Protein AF-A0A914D316-F1 (afdb_monomer)

Organism: NCBI:txid290746

Mean predicted aligned 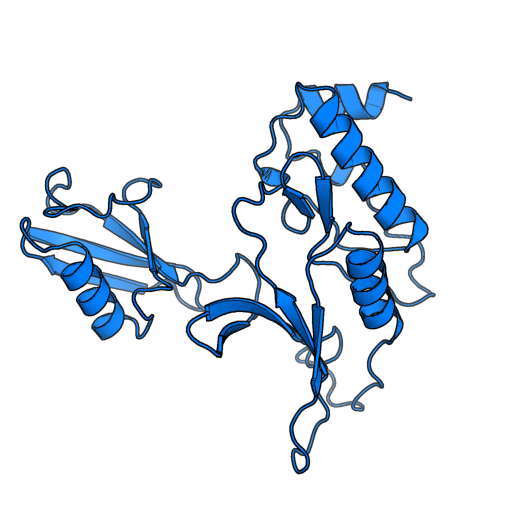error: 15.13 Å

Nearest PDB structures (foldseek):
  4dbg-assembly1_A  TM=7.951E-01  e=1.511E-03  Homo sapiens
  7v8e-assembly1_C  TM=8.115E-01  e=4.684E-03  Homo sapiens
  5y3t-assembly1_A  TM=7.927E-01  e=4.158E-03  Mus musculus
  5x0w-assembly1_B  TM=7.232E-01  e=1.917E-03  Homo sapiens
  5x0w-assembly2_D  TM=6.982E-01  e=2.741E-03  Homo sapiens

Structure (mmCIF, N/CA/C/O backbone):
data_AF-A0A914D316-F1
#
_entry.id   AF-A0A914D316-F1
#
loop_
_atom_site.group_PDB
_atom_site.id
_atom_site.type_symbol
_atom_site.label_atom_id
_atom_site.label_alt_id
_atom_site.label_comp_id
_atom_site.label_asym_id
_atom_site.label_entity_id
_atom_site.label_seq_id
_atom_site.pdbx_PDB_ins_code
_atom_site.Cartn_x
_atom_site.Cartn_y
_atom_site.Cartn_z
_atom_site.occupancy
_atom_site.B_iso_or_equiv
_atom_site.auth_seq_id
_atom_site.auth_comp_id
_atom_site.auth_asym_id
_atom_site.auth_atom_id
_atom_site.pdbx_PDB_model_num
ATOM 1 N N . MET A 1 1 ? -32.660 10.646 15.510 1.00 82.50 1 MET A N 1
ATOM 2 C CA . MET A 1 1 ? -31.520 11.477 15.947 1.00 82.50 1 MET A CA 1
ATOM 3 C C . MET A 1 1 ? -30.872 12.037 14.704 1.00 82.50 1 MET A C 1
ATOM 5 O O . MET A 1 1 ? -30.510 11.260 13.828 1.00 82.50 1 MET A O 1
ATOM 9 N N . ILE A 1 2 ? -30.760 13.359 14.597 1.00 79.31 2 ILE A N 1
ATOM 10 C CA . ILE A 1 2 ? -30.143 13.976 13.420 1.00 79.31 2 ILE A CA 1
ATOM 11 C C . ILE A 1 2 ? -28.623 13.962 13.586 1.00 79.31 2 ILE A C 1
ATOM 13 O O . ILE A 1 2 ? -28.099 14.533 14.540 1.00 79.31 2 ILE A O 1
ATOM 17 N N . ILE A 1 3 ? -27.918 13.335 12.650 1.00 79.50 3 ILE A N 1
ATOM 18 C CA . ILE A 1 3 ? -26.456 13.391 12.564 1.00 79.50 3 ILE A CA 1
ATOM 19 C C . ILE A 1 3 ? -26.016 13.790 11.160 1.00 79.50 3 ILE A C 1
ATOM 21 O O . ILE A 1 3 ? -26.781 13.687 10.197 1.00 79.50 3 ILE A O 1
ATOM 25 N N . THR A 1 4 ? -24.784 14.272 11.046 1.00 78.38 4 THR A N 1
ATOM 26 C CA . THR A 1 4 ? -24.189 14.614 9.751 1.00 78.38 4 THR A CA 1
ATOM 27 C C . THR A 1 4 ? -23.291 13.469 9.303 1.00 78.38 4 THR A C 1
ATOM 29 O O . THR A 1 4 ? -22.415 13.053 10.054 1.00 78.38 4 THR A O 1
ATOM 32 N N . ILE A 1 5 ? -23.509 12.954 8.096 1.00 73.94 5 ILE A N 1
ATOM 33 C CA . ILE A 1 5 ? -22.585 12.030 7.438 1.00 73.94 5 ILE A CA 1
ATOM 34 C C . ILE A 1 5 ? -21.715 12.860 6.502 1.00 73.94 5 ILE A C 1
ATOM 36 O O . ILE A 1 5 ? -22.230 13.524 5.600 1.00 73.94 5 ILE A O 1
ATOM 40 N N . HIS A 1 6 ? -20.412 12.826 6.741 1.00 70.06 6 HIS A N 1
ATOM 41 C CA . HIS A 1 6 ? -19.405 13.472 5.920 1.00 70.06 6 HIS A CA 1
ATOM 42 C C . HIS A 1 6 ? -18.618 12.403 5.175 1.00 70.06 6 HIS A C 1
ATOM 44 O O . HIS A 1 6 ? -17.952 11.569 5.785 1.00 70.06 6 HIS A O 1
ATOM 50 N N . LEU A 1 7 ? -18.725 12.413 3.853 1.00 64.06 7 LEU A N 1
ATOM 51 C CA . LEU A 1 7 ? -17.912 11.596 2.974 1.00 64.06 7 LEU A CA 1
ATOM 52 C C . LEU A 1 7 ? -16.663 12.383 2.569 1.00 64.06 7 LEU A C 1
ATOM 54 O O . LEU A 1 7 ? -16.781 13.457 1.980 1.00 64.06 7 LEU A O 1
ATOM 58 N N . VAL A 1 8 ? -15.492 11.817 2.853 1.00 56.31 8 VAL A N 1
ATOM 59 C CA . VAL A 1 8 ? -14.182 12.426 2.573 1.00 56.31 8 VAL A CA 1
ATOM 60 C C . VAL A 1 8 ? -13.418 11.546 1.581 1.00 56.31 8 VAL A C 1
ATOM 62 O O . VAL A 1 8 ? -13.409 10.325 1.736 1.00 56.31 8 VAL A O 1
ATOM 65 N N . GLY A 1 9 ? -12.762 12.149 0.579 1.00 47.62 9 GLY A N 1
ATOM 66 C CA . GLY A 1 9 ? -11.867 11.431 -0.351 1.00 47.62 9 GLY A CA 1
ATOM 67 C C . GLY A 1 9 ? -12.216 11.477 -1.848 1.00 47.62 9 GLY A C 1
ATOM 68 O O . GLY A 1 9 ? -11.633 10.715 -2.611 1.00 47.62 9 GLY A O 1
ATOM 69 N N . GLY A 1 10 ? -13.133 12.347 -2.292 1.00 47.84 10 GLY A N 1
ATOM 70 C CA . GLY A 1 10 ? -13.409 12.613 -3.719 1.00 47.84 10 GLY A CA 1
ATOM 71 C C . GLY A 1 10 ? -13.016 14.034 -4.160 1.00 47.84 10 GLY A C 1
ATOM 72 O O . GLY A 1 10 ? -12.555 14.826 -3.346 1.00 47.84 10 GLY A O 1
ATOM 73 N N . GLU A 1 11 ? -13.247 14.406 -5.432 1.00 38.62 11 GLU A N 1
ATOM 74 C CA . GLU A 1 11 ? -13.031 15.791 -5.934 1.00 38.62 11 GLU A CA 1
ATOM 75 C C . GLU A 1 11 ? -13.933 16.844 -5.242 1.00 38.62 11 GLU A C 1
ATOM 77 O O . GLU A 1 11 ? -13.751 18.046 -5.428 1.00 38.62 11 GLU A O 1
ATOM 82 N N . SER A 1 12 ? -14.896 16.407 -4.425 1.00 47.88 12 SER A N 1
ATOM 83 C CA . SER A 1 12 ? -15.694 17.260 -3.542 1.00 47.88 12 SER A CA 1
ATOM 84 C C . SER A 1 12 ? -16.019 16.522 -2.242 1.00 47.88 12 SER A C 1
ATOM 86 O O . SER A 1 12 ? -16.575 15.424 -2.274 1.00 47.88 12 SER A O 1
ATOM 88 N N . ASP A 1 13 ? -15.678 17.138 -1.109 1.00 57.31 13 ASP A N 1
ATOM 89 C CA . ASP A 1 13 ? -16.171 16.719 0.203 1.00 57.31 13 ASP A CA 1
ATOM 90 C C . ASP A 1 13 ? -17.695 16.838 0.214 1.00 57.31 13 ASP A C 1
ATOM 92 O O . ASP A 1 13 ? -18.270 17.849 -0.208 1.00 57.31 13 ASP A O 1
ATOM 96 N N . TRP A 1 14 ? -18.363 15.786 0.672 1.00 64.31 14 TRP A N 1
ATOM 97 C CA . TRP A 1 14 ? -19.816 15.698 0.629 1.00 64.31 14 TRP A CA 1
ATOM 98 C C . TRP A 1 14 ? -20.375 15.563 2.041 1.00 64.31 14 TRP A C 1
ATOM 100 O O . TRP A 1 14 ? -20.012 14.652 2.780 1.00 64.31 14 TRP A O 1
ATOM 110 N N . LEU A 1 15 ? -21.279 16.468 2.421 1.00 71.81 15 LEU A N 1
ATOM 111 C CA . LEU A 1 15 ? -21.928 16.487 3.731 1.00 71.81 15 LEU A CA 1
ATOM 112 C C . LEU A 1 15 ? -23.436 16.362 3.569 1.00 71.81 15 LEU A C 1
ATOM 114 O O . LEU A 1 15 ? -24.060 17.151 2.857 1.00 71.81 15 LEU A O 1
ATOM 118 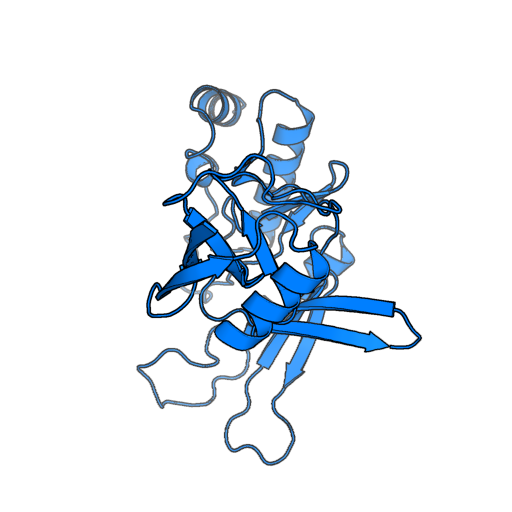N N . ASN A 1 16 ? -24.037 15.418 4.286 1.00 77.06 16 ASN A N 1
ATOM 119 C CA . ASN A 1 16 ? -25.482 15.256 4.294 1.00 77.06 16 ASN A CA 1
ATOM 120 C C . ASN A 1 16 ? -26.017 15.020 5.706 1.00 77.06 16 ASN A C 1
ATOM 122 O O . ASN A 1 16 ? -25.443 14.272 6.496 1.00 77.06 16 ASN A O 1
ATOM 126 N N . ARG A 1 17 ? -27.138 15.669 6.031 1.00 80.12 17 ARG A N 1
ATOM 127 C CA . ARG A 1 17 ? -27.816 15.495 7.318 1.00 80.12 17 ARG A CA 1
ATOM 128 C C . ARG A 1 17 ? -28.832 14.378 7.197 1.00 80.12 17 ARG A C 1
ATOM 130 O O . ARG A 1 17 ? -29.731 14.441 6.364 1.00 80.12 17 ARG A O 1
ATOM 137 N N . VAL A 1 18 ? -28.714 13.386 8.067 1.00 81.56 18 VAL A N 1
ATOM 138 C CA . VAL A 1 18 ? -29.550 12.190 8.038 1.00 81.56 18 VAL A CA 1
ATOM 139 C C . VAL A 1 18 ? -30.191 12.001 9.401 1.00 81.56 18 VAL A C 1
ATOM 141 O O . VAL A 1 18 ? -29.542 12.132 10.440 1.00 81.56 18 VAL A O 1
ATOM 144 N N . ASN A 1 19 ? -31.489 11.708 9.407 1.00 86.06 19 ASN A N 1
ATOM 145 C CA . ASN A 1 19 ? -32.173 11.297 10.622 1.00 86.06 19 ASN A CA 1
ATOM 146 C C . ASN A 1 19 ? -31.993 9.787 10.792 1.00 86.06 19 ASN A C 1
ATOM 148 O O . ASN A 1 19 ? -32.569 9.014 10.030 1.00 86.06 19 ASN A O 1
ATOM 152 N N . LEU A 1 20 ? -31.186 9.384 11.771 1.00 84.88 20 LEU A N 1
ATOM 153 C CA . LEU A 1 20 ? -30.923 7.983 12.079 1.00 84.88 20 LEU A CA 1
ATOM 154 C C . LEU A 1 20 ? -31.654 7.537 13.336 1.00 84.88 20 LEU A C 1
ATOM 156 O O . LEU A 1 20 ? -31.815 8.301 14.295 1.00 84.88 20 LEU A O 1
ATOM 160 N N . ASP A 1 21 ? -32.052 6.271 13.345 1.00 85.50 21 ASP A N 1
ATOM 161 C CA . ASP A 1 21 ? -32.458 5.588 14.565 1.00 85.50 21 ASP A CA 1
ATOM 162 C C . ASP A 1 21 ? -31.215 5.362 15.453 1.00 85.50 21 ASP A C 1
ATOM 164 O O . ASP A 1 21 ? -30.258 4.731 15.002 1.00 85.50 21 ASP A O 1
ATOM 168 N N . PRO A 1 22 ? -31.179 5.849 16.710 1.00 83.88 22 PRO A N 1
ATOM 169 C CA . PRO A 1 22 ? -30.089 5.554 17.645 1.00 83.88 22 PRO A CA 1
ATOM 170 C C . PRO A 1 22 ? -29.869 4.057 17.920 1.00 83.88 22 PRO A C 1
ATOM 172 O O . PRO A 1 22 ? -28.810 3.687 18.426 1.00 83.88 22 PRO A O 1
ATOM 175 N N . GLN A 1 23 ? -30.865 3.213 17.633 1.00 87.75 23 GLN A N 1
ATOM 176 C CA . GLN A 1 23 ? -30.811 1.754 17.774 1.00 87.75 23 GLN A CA 1
ATOM 177 C C . GLN A 1 23 ? -30.495 1.029 16.453 1.00 87.75 23 GLN A C 1
ATOM 179 O O . GLN A 1 23 ? -30.597 -0.195 16.403 1.00 87.75 23 GLN A O 1
ATOM 184 N N . ILE A 1 24 ? -30.138 1.755 15.383 1.00 88.56 24 ILE A N 1
ATOM 185 C CA . ILE A 1 24 ? -29.754 1.151 14.099 1.00 88.56 24 ILE A CA 1
ATOM 186 C C . ILE A 1 24 ? -28.611 0.155 14.303 1.00 88.56 24 ILE A C 1
ATOM 188 O O . ILE A 1 24 ? -27.658 0.453 15.019 1.00 88.56 24 ILE A O 1
ATOM 192 N N . SER A 1 25 ? -28.666 -1.014 13.669 1.00 91.38 25 SER A N 1
ATOM 193 C CA . SER A 1 25 ? -27.528 -1.935 13.705 1.00 91.38 25 SER A CA 1
ATOM 194 C C . SER A 1 25 ? -26.377 -1.446 12.825 1.00 91.38 25 SER A C 1
ATOM 196 O O . SER A 1 25 ? -26.573 -0.680 11.882 1.00 91.38 25 SER A O 1
ATOM 198 N N . PHE A 1 26 ? -25.153 -1.913 13.091 1.00 86.69 26 PHE A N 1
ATOM 199 C CA . PHE A 1 26 ? -23.998 -1.556 12.259 1.00 86.69 26 PHE A CA 1
ATOM 200 C C . PHE A 1 26 ? -24.197 -1.930 10.782 1.00 86.69 26 PHE A C 1
ATOM 202 O O . PHE A 1 26 ? -23.955 -1.113 9.904 1.00 86.69 26 PHE A O 1
ATOM 209 N N . THR A 1 27 ? -24.747 -3.111 10.500 1.00 89.25 27 THR A N 1
ATOM 210 C CA . THR A 1 27 ? -25.012 -3.560 9.124 1.00 89.25 27 THR A CA 1
ATOM 211 C C . THR A 1 27 ? -26.078 -2.720 8.415 1.00 89.25 27 THR A C 1
ATOM 213 O O . THR A 1 27 ? -25.992 -2.490 7.210 1.00 89.25 27 THR A O 1
ATOM 216 N N . GLU A 1 28 ? -27.103 -2.258 9.133 1.00 89.81 28 GLU A N 1
ATOM 217 C CA . GLU A 1 28 ? -28.108 -1.351 8.565 1.00 89.81 28 GLU A CA 1
ATOM 218 C C . GLU A 1 28 ? -27.527 0.039 8.308 1.00 89.81 28 GLU A C 1
ATOM 220 O O . GLU A 1 28 ? -27.833 0.643 7.281 1.00 89.81 28 GLU A O 1
ATOM 225 N N . LEU A 1 29 ? -26.651 0.517 9.198 1.00 88.81 29 LEU A N 1
ATOM 226 C CA . LEU A 1 29 ? -25.909 1.759 9.006 1.00 88.81 29 LEU A CA 1
ATOM 227 C C . LEU A 1 29 ? -25.032 1.688 7.750 1.00 88.81 29 LEU A C 1
ATOM 229 O O . LEU A 1 29 ? -25.068 2.609 6.937 1.00 88.81 29 LEU A O 1
ATOM 233 N N . GLU A 1 30 ? -24.309 0.585 7.549 1.00 88.50 30 GLU A N 1
ATOM 234 C CA . GLU A 1 30 ? -23.478 0.393 6.359 1.00 88.50 30 GLU A CA 1
ATOM 235 C C . GLU A 1 30 ? -24.310 0.382 5.067 1.00 88.50 30 GLU A C 1
ATOM 237 O O . GLU A 1 30 ? -23.975 1.057 4.095 1.00 88.50 30 GLU A O 1
ATOM 242 N N . LYS A 1 31 ? -25.442 -0.330 5.046 1.00 89.94 31 LYS A N 1
ATOM 243 C CA . LYS A 1 31 ? -26.348 -0.348 3.880 1.00 89.94 31 LYS A CA 1
ATOM 244 C C . LYS A 1 31 ? -26.958 1.018 3.581 1.00 89.94 31 LYS A C 1
ATOM 246 O O . LYS A 1 31 ? -27.180 1.371 2.421 1.00 89.94 31 LYS A O 1
ATOM 251 N N . LEU A 1 32 ? -27.254 1.792 4.621 1.00 88.81 32 LEU A N 1
ATOM 252 C CA . LEU A 1 32 ? -27.759 3.146 4.453 1.00 88.81 32 LEU A CA 1
ATOM 253 C C . LEU A 1 32 ? -26.698 4.035 3.800 1.00 88.81 32 LEU A C 1
ATOM 255 O O . LEU A 1 32 ? -26.988 4.717 2.819 1.00 88.81 32 LEU A O 1
ATOM 259 N N . ILE A 1 33 ? -25.464 3.983 4.304 1.00 84.25 33 ILE A N 1
ATOM 260 C CA . ILE A 1 33 ? -24.330 4.714 3.733 1.00 84.25 33 ILE A CA 1
ATOM 261 C C . ILE A 1 33 ? -24.079 4.272 2.288 1.00 84.25 33 ILE A C 1
ATOM 263 O O . ILE A 1 33 ? -23.890 5.129 1.429 1.00 84.25 33 ILE A O 1
ATOM 267 N N . GLU A 1 34 ? -24.154 2.976 1.981 1.00 81.38 34 GLU A N 1
ATOM 268 C CA . GLU A 1 34 ? -24.050 2.448 0.614 1.00 81.38 34 GLU A CA 1
ATOM 269 C C . GLU A 1 34 ? -25.119 3.047 -0.300 1.00 81.38 34 GLU A C 1
ATOM 271 O O . GLU A 1 34 ? -24.807 3.530 -1.382 1.00 81.38 34 GLU A O 1
ATOM 276 N N . THR A 1 35 ? -26.372 3.098 0.148 1.00 80.81 35 THR A N 1
ATOM 277 C CA . THR A 1 35 ? -27.472 3.683 -0.636 1.00 80.81 35 THR A CA 1
ATOM 278 C C . THR A 1 35 ? -27.230 5.167 -0.936 1.00 80.81 35 THR A C 1
ATOM 280 O O . THR A 1 35 ? -27.608 5.662 -1.995 1.00 80.81 35 THR A O 1
ATOM 283 N N . MET A 1 36 ? -26.595 5.886 -0.007 1.00 75.81 36 MET A N 1
ATOM 284 C CA . MET A 1 36 ? -26.341 7.324 -0.119 1.00 75.81 36 MET A CA 1
ATOM 285 C C . MET A 1 36 ? -25.075 7.676 -0.906 1.00 75.81 36 MET A C 1
ATOM 287 O O . MET A 1 36 ? -25.028 8.726 -1.541 1.00 75.81 36 MET A O 1
ATOM 291 N N . THR A 1 37 ? -24.045 6.835 -0.830 1.00 68.88 37 THR A N 1
ATOM 292 C CA . THR A 1 37 ? -22.687 7.130 -1.326 1.00 68.88 37 THR A CA 1
ATOM 293 C C . THR A 1 37 ? -22.234 6.195 -2.440 1.00 68.88 37 THR A C 1
ATOM 295 O O . THR A 1 37 ? -21.165 6.396 -3.004 1.00 68.88 37 THR A O 1
ATOM 298 N N . THR A 1 38 ? -23.012 5.146 -2.715 1.00 72.31 38 THR A N 1
ATOM 299 C CA . THR A 1 38 ? -22.679 4.007 -3.582 1.00 72.31 38 THR A CA 1
ATOM 300 C C . THR A 1 38 ? -21.429 3.225 -3.162 1.00 72.31 38 THR A C 1
ATOM 302 O O . THR A 1 38 ? -20.919 2.428 -3.945 1.00 72.31 38 THR A O 1
ATOM 305 N N . ILE A 1 39 ? -20.922 3.432 -1.939 1.00 67.00 39 ILE A N 1
ATOM 306 C CA . ILE A 1 39 ? -19.770 2.705 -1.389 1.00 67.00 39 ILE A CA 1
ATOM 307 C C . ILE A 1 39 ? -20.273 1.431 -0.703 1.00 67.00 39 ILE A C 1
ATOM 309 O O . ILE A 1 39 ? -20.995 1.541 0.287 1.00 67.00 39 ILE A O 1
ATOM 313 N N . PRO A 1 40 ? -19.880 0.226 -1.145 1.00 70.81 40 PRO A N 1
ATOM 314 C CA . PRO A 1 40 ? -20.338 -1.005 -0.505 1.00 70.81 40 PRO A CA 1
ATOM 315 C C . PRO A 1 40 ? -19.843 -1.129 0.951 1.00 70.81 40 PRO A C 1
ATOM 317 O O . PRO A 1 40 ? -18.725 -0.690 1.230 1.00 70.81 40 PRO A O 1
ATOM 320 N N . PRO A 1 41 ? -20.595 -1.783 1.863 1.00 78.38 41 PRO A N 1
ATOM 321 C CA . PRO A 1 41 ? -20.268 -1.937 3.290 1.00 78.38 41 PRO A CA 1
ATOM 322 C C . PRO A 1 41 ? -18.818 -2.336 3.589 1.00 78.38 41 PRO A C 1
ATOM 324 O O . PRO A 1 41 ? -18.145 -1.720 4.408 1.00 78.38 41 PRO A O 1
ATOM 327 N N . LEU A 1 42 ? -18.284 -3.301 2.833 1.00 67.94 42 LEU A N 1
ATOM 328 C CA . LEU A 1 42 ? -16.911 -3.805 2.977 1.00 67.94 42 LEU A CA 1
ATOM 329 C C . LEU A 1 42 ? -15.822 -2.722 2.800 1.00 67.94 42 LEU A C 1
ATOM 331 O O . LEU A 1 42 ? -14.672 -2.904 3.220 1.00 67.94 42 LEU A O 1
ATOM 335 N N . TYR A 1 43 ? -16.184 -1.602 2.175 1.00 63.03 43 TYR A N 1
ATOM 336 C CA . TYR A 1 43 ? -15.317 -0.475 1.857 1.00 63.03 43 TYR A CA 1
ATOM 337 C C . TYR A 1 43 ? -15.681 0.788 2.622 1.00 63.03 43 TYR A C 1
ATOM 339 O O . TYR A 1 43 ? -15.270 1.867 2.218 1.00 63.03 43 TYR A O 1
ATOM 347 N N . GLN A 1 44 ? -16.430 0.694 3.713 1.00 76.12 44 GLN A N 1
ATOM 348 C CA . GLN A 1 44 ? -16.746 1.860 4.525 1.00 76.12 44 GLN A CA 1
ATOM 349 C C . GLN A 1 44 ? -15.848 1.889 5.760 1.00 76.12 44 GLN A C 1
ATOM 351 O O . GLN A 1 44 ? -15.895 0.999 6.607 1.00 76.12 44 GLN A O 1
ATOM 356 N N . TYR A 1 45 ? -15.033 2.935 5.889 1.00 76.69 45 TYR A N 1
ATOM 357 C CA . TYR A 1 45 ? -14.412 3.283 7.166 1.00 76.69 45 TYR A CA 1
ATOM 358 C C . TYR A 1 45 ? -15.258 4.351 7.835 1.00 76.69 45 TYR A C 1
ATOM 360 O O . TYR A 1 45 ? -15.179 5.525 7.483 1.00 76.69 45 TYR A O 1
ATOM 368 N N . ILE A 1 46 ? -16.074 3.934 8.799 1.00 81.00 46 ILE A N 1
ATOM 369 C CA . ILE A 1 46 ? -16.948 4.836 9.543 1.00 81.00 46 ILE A CA 1
ATOM 370 C C . ILE A 1 46 ? -16.247 5.208 10.846 1.00 81.00 46 ILE A C 1
ATOM 372 O O . ILE A 1 46 ? -15.994 4.358 11.706 1.00 81.00 46 ILE A O 1
ATOM 376 N N . THR A 1 47 ? -15.925 6.488 10.993 1.00 79.25 47 THR A N 1
ATOM 377 C CA . THR A 1 47 ? -15.280 7.019 12.192 1.00 79.25 47 THR A CA 1
ATOM 378 C C . THR A 1 47 ? -16.143 8.076 12.870 1.00 79.25 47 THR A C 1
ATOM 380 O O . THR A 1 47 ? -16.875 8.826 12.229 1.00 79.25 47 THR A O 1
ATOM 383 N N . TRP A 1 48 ? -16.036 8.148 14.193 1.00 80.19 48 TRP A N 1
ATOM 384 C CA . TRP A 1 48 ? -16.607 9.199 15.027 1.00 80.19 48 TRP A CA 1
ATOM 385 C C . TRP A 1 48 ? -15.487 9.785 15.882 1.00 80.19 48 TRP A C 1
ATOM 387 O O . TRP A 1 48 ? -14.780 9.054 16.580 1.00 80.19 48 TRP A O 1
ATOM 397 N N . ARG A 1 49 ? -15.284 11.108 15.794 1.00 74.81 49 ARG A N 1
ATOM 398 C CA . ARG A 1 49 ? -14.172 11.820 16.460 1.00 74.81 49 ARG A CA 1
ATOM 399 C C . ARG A 1 49 ? -12.801 11.181 16.168 1.00 74.81 49 ARG A C 1
ATOM 401 O O . ARG A 1 49 ? -11.974 11.025 17.066 1.00 74.81 49 ARG A O 1
ATOM 408 N N . GLY A 1 50 ? -12.598 10.756 14.918 1.00 55.41 50 GLY A N 1
ATOM 409 C CA . GLY A 1 50 ? -11.362 10.121 14.449 1.00 55.41 50 GLY A CA 1
ATOM 410 C C . GLY A 1 50 ? -11.142 8.680 14.923 1.00 55.41 50 GLY A C 1
ATOM 411 O O . GLY A 1 50 ? -10.065 8.134 14.705 1.00 55.41 50 GLY A O 1
ATOM 412 N N . LYS A 1 51 ? -12.126 8.044 15.574 1.00 71.06 51 LYS A N 1
ATOM 413 C CA . LYS A 1 51 ? -12.047 6.640 16.008 1.00 71.06 51 LYS A CA 1
ATOM 414 C C . LYS A 1 51 ? -13.035 5.777 15.246 1.00 71.06 51 LYS A C 1
ATOM 416 O O . LYS A 1 51 ? -14.164 6.201 15.020 1.00 71.06 51 LYS A O 1
ATOM 421 N N . LEU A 1 52 ? -12.622 4.560 14.897 1.00 73.75 52 LEU A N 1
ATOM 422 C CA . LEU A 1 52 ? -13.501 3.590 14.251 1.00 73.75 52 LEU A CA 1
ATOM 423 C C . LEU A 1 52 ? -14.717 3.311 15.138 1.00 73.75 52 LEU A C 1
ATOM 425 O O . LEU A 1 52 ? -14.574 3.063 16.340 1.00 73.75 52 LEU A O 1
ATOM 429 N N . ILE A 1 53 ? -15.904 3.350 14.545 1.00 80.06 53 ILE A N 1
ATOM 430 C CA . ILE A 1 53 ? -17.122 2.992 15.261 1.00 80.06 53 ILE A CA 1
ATOM 431 C C . ILE A 1 53 ? -17.149 1.468 15.439 1.00 80.06 53 ILE A C 1
ATOM 433 O O . ILE A 1 53 ? -16.887 0.736 14.483 1.00 80.06 53 ILE A O 1
ATOM 437 N N . PRO A 1 54 ? -17.439 0.957 16.648 1.00 76.75 54 PRO A N 1
ATOM 438 C CA . PRO A 1 54 ? -17.475 -0.477 16.884 1.00 76.75 54 PRO A CA 1
ATOM 439 C C . PRO A 1 54 ? -18.620 -1.129 16.106 1.00 76.75 54 PRO A C 1
ATOM 441 O O . PRO A 1 54 ? -19.757 -0.653 16.154 1.00 76.75 54 PRO A O 1
ATOM 444 N N . ALA A 1 55 ? -18.336 -2.273 15.478 1.00 79.19 55 ALA A N 1
ATOM 445 C CA . ALA A 1 55 ? -19.330 -3.149 14.858 1.00 79.19 55 ALA A CA 1
ATOM 446 C C . ALA A 1 55 ? -20.194 -3.833 15.934 1.00 79.19 55 ALA A C 1
ATOM 448 O O . ALA A 1 55 ? -20.066 -5.020 16.227 1.00 79.19 55 ALA A O 1
ATOM 449 N N . SER A 1 56 ? -21.031 -3.040 16.598 1.00 81.62 56 SER A N 1
ATOM 450 C CA . SER A 1 56 ? -21.899 -3.457 17.694 1.00 81.62 56 SER A CA 1
ATOM 451 C C . SER A 1 56 ? -23.368 -3.375 17.290 1.00 81.62 56 SER A C 1
ATOM 453 O O . SER A 1 56 ? -23.721 -2.802 16.258 1.00 81.62 56 SER A O 1
ATOM 455 N N . LYS A 1 57 ? -24.243 -3.938 18.128 1.00 78.38 57 LYS A N 1
ATOM 456 C CA . LYS A 1 57 ? -25.690 -3.922 17.895 1.00 78.38 57 LYS A CA 1
ATOM 457 C C . LYS A 1 57 ? -26.256 -2.498 17.820 1.00 78.38 57 LYS A C 1
ATOM 459 O O . LYS A 1 57 ? -27.191 -2.297 17.067 1.00 78.38 57 LYS A O 1
ATOM 464 N N . ASN A 1 58 ? -25.658 -1.549 18.550 1.00 83.69 58 ASN A N 1
ATOM 465 C CA . ASN A 1 58 ? -26.083 -0.150 18.640 1.00 83.69 58 ASN A CA 1
ATOM 466 C C . ASN A 1 58 ? -24.851 0.782 18.560 1.00 83.69 58 ASN A C 1
ATOM 468 O O . ASN A 1 58 ? -24.440 1.365 19.568 1.00 83.69 58 ASN A O 1
ATOM 472 N N . PRO A 1 59 ? -24.225 0.923 17.381 1.00 82.31 59 PRO A N 1
ATOM 473 C CA . PRO A 1 59 ? -22.974 1.654 17.201 1.00 82.31 59 PRO A CA 1
ATOM 474 C C . PRO A 1 59 ? -23.089 3.155 17.507 1.00 82.31 59 PRO A C 1
ATOM 476 O O . PRO A 1 59 ? -22.083 3.803 17.781 1.00 82.31 59 PRO A O 1
ATOM 479 N N . LEU A 1 60 ? -24.308 3.705 17.496 1.00 86.25 60 LEU A N 1
ATOM 480 C CA . LEU A 1 60 ? -24.574 5.128 17.716 1.00 86.25 60 LEU A CA 1
ATOM 481 C C . LEU A 1 60 ? -24.964 5.470 19.162 1.00 86.25 60 LEU A C 1
ATOM 483 O O . LEU A 1 60 ? -25.223 6.633 19.453 1.00 86.25 60 LEU A O 1
ATOM 487 N N . GLN A 1 61 ? -24.998 4.500 20.084 1.00 85.06 61 GLN A N 1
ATOM 488 C CA . GLN A 1 61 ? -25.521 4.708 21.445 1.00 85.06 61 GLN A CA 1
ATOM 489 C C . GLN A 1 61 ? -24.781 5.809 22.231 1.00 85.06 61 GLN A C 1
ATOM 491 O O . GLN A 1 61 ? -25.363 6.446 23.108 1.00 85.06 61 GLN A O 1
ATOM 496 N N . SER A 1 62 ? -23.501 6.038 21.929 1.00 82.56 62 SER A N 1
ATOM 497 C CA . SER A 1 62 ? -22.667 7.065 22.565 1.00 82.56 62 SER A CA 1
ATOM 498 C C . SER A 1 62 ? -22.625 8.402 21.815 1.00 82.56 62 SER A C 1
ATOM 500 O O . SER A 1 62 ? -21.976 9.335 22.292 1.00 82.56 62 SER A O 1
ATOM 502 N N . ILE A 1 63 ? -23.273 8.492 20.653 1.00 84.56 63 ILE A N 1
ATOM 503 C CA . ILE A 1 63 ? -23.217 9.639 19.742 1.00 84.56 63 ILE A CA 1
ATOM 504 C C . ILE A 1 63 ? -24.410 10.551 20.013 1.00 84.56 63 ILE A C 1
ATOM 506 O O . ILE A 1 63 ? -25.523 10.083 20.248 1.00 84.56 63 ILE A O 1
ATOM 510 N N . LYS A 1 64 ? -24.172 11.864 20.029 1.00 86.75 64 LYS A N 1
ATOM 511 C CA . LYS A 1 64 ? -25.210 12.864 20.309 1.00 86.75 64 LYS A CA 1
ATOM 512 C C . LYS A 1 64 ? -25.792 13.448 19.026 1.00 86.75 64 LYS A C 1
ATOM 514 O O . LYS A 1 64 ? -25.171 13.442 17.968 1.00 86.75 64 LYS A O 1
ATOM 519 N N . GLU A 1 65 ? -26.989 14.010 19.149 1.00 81.94 65 GLU A N 1
ATOM 520 C CA . GLU A 1 65 ? -27.608 14.775 18.071 1.00 81.94 65 GLU A CA 1
ATOM 521 C C . GLU A 1 65 ? -26.728 15.963 17.652 1.00 81.94 65 GLU A C 1
ATOM 523 O O . GLU A 1 65 ? -26.152 16.657 18.491 1.00 81.94 65 GLU A O 1
ATOM 528 N N . GLY A 1 66 ? -26.619 16.173 16.340 1.00 73.81 66 GLY A N 1
ATOM 529 C CA . GLY A 1 66 ? -25.767 17.189 15.729 1.00 73.81 66 GLY A CA 1
ATOM 530 C C . GLY A 1 66 ? -24.305 16.776 15.541 1.00 73.81 66 GLY A C 1
ATOM 531 O O . GLY A 1 66 ? -23.558 17.533 14.926 1.00 73.81 66 GLY A O 1
ATOM 532 N N . GLU A 1 67 ? -23.889 15.601 16.024 1.00 80.94 67 GLU A N 1
ATOM 533 C CA . GLU A 1 67 ? -22.531 15.099 15.801 1.00 80.94 67 GLU A CA 1
ATOM 534 C C . GLU A 1 67 ? -22.335 14.521 14.392 1.00 80.94 67 GLU A C 1
ATOM 536 O O . GLU A 1 67 ? -23.283 14.277 13.637 1.00 80.94 67 GLU A O 1
ATOM 541 N N . GLU A 1 68 ? -21.067 14.341 14.033 1.00 78.12 68 GLU A N 1
ATOM 542 C CA . GLU A 1 68 ? -20.621 13.973 12.696 1.00 78.12 68 GLU A CA 1
ATOM 543 C C . GLU A 1 68 ? -20.032 12.561 12.678 1.00 78.12 68 GLU A C 1
ATOM 545 O O . GLU A 1 68 ? -19.219 12.194 13.536 1.00 78.12 68 GLU A O 1
ATOM 550 N N . LEU A 1 69 ? -2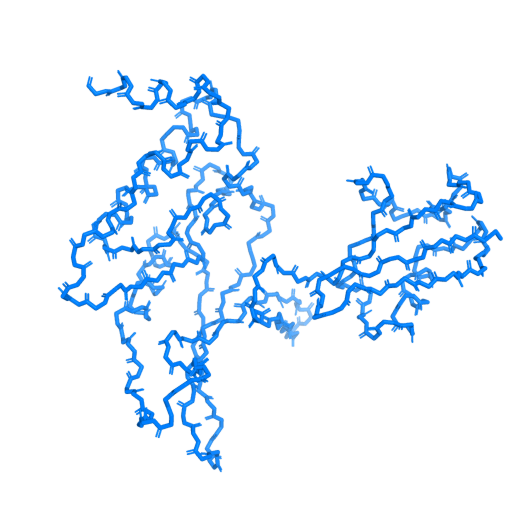0.435 11.787 11.672 1.00 79.19 69 LEU A N 1
ATOM 551 C CA . LEU A 1 69 ? -19.757 10.569 11.258 1.00 79.19 69 LEU A CA 1
ATOM 552 C C . LEU A 1 69 ? -18.972 10.857 9.993 1.00 79.19 69 LEU A C 1
ATOM 554 O O . LEU A 1 69 ? -19.540 11.329 9.009 1.00 79.19 69 LEU A O 1
ATOM 558 N N . VAL A 1 70 ? -17.689 10.520 10.012 1.00 74.25 70 VAL A N 1
ATOM 559 C CA . VAL A 1 70 ? -16.842 10.624 8.831 1.00 74.25 70 VAL A CA 1
ATOM 560 C C . VAL A 1 70 ? -16.738 9.245 8.208 1.00 74.25 70 VAL A C 1
ATOM 562 O O . VAL A 1 70 ? -16.246 8.306 8.841 1.00 74.25 70 VAL A O 1
ATOM 565 N N . VAL A 1 71 ? -17.247 9.132 6.989 1.00 71.50 71 VAL A N 1
ATOM 566 C CA . VAL A 1 71 ? -17.151 7.943 6.156 1.00 71.50 71 VAL A CA 1
ATOM 567 C C . VAL A 1 71 ? -16.038 8.188 5.161 1.00 71.50 71 VAL A C 1
ATOM 569 O O . VAL A 1 71 ? -16.067 9.148 4.396 1.00 71.50 71 VAL A O 1
ATOM 572 N N . PHE A 1 72 ? -15.071 7.291 5.147 1.00 66.00 72 PHE A N 1
ATOM 573 C CA . PHE A 1 72 ? -14.127 7.210 4.051 1.00 66.00 72 PHE A CA 1
ATOM 574 C C . PHE A 1 72 ? -14.562 6.032 3.183 1.00 66.00 72 PHE A C 1
ATOM 576 O O . PHE A 1 72 ? -14.835 4.952 3.736 1.00 66.00 72 PHE A O 1
ATOM 583 N N . PRO A 1 73 ? -14.592 6.175 1.843 1.00 59.53 73 PRO A N 1
ATOM 584 C CA . PRO A 1 73 ? -14.356 4.997 1.041 1.00 59.53 73 PRO A CA 1
ATOM 585 C C . PRO A 1 73 ? -13.039 4.423 1.552 1.00 59.53 73 PRO A C 1
ATOM 587 O O . PRO A 1 73 ? -12.100 5.154 1.865 1.00 59.53 73 PRO A O 1
ATOM 590 N N . LYS A 1 74 ? -12.960 3.108 1.668 1.00 57.59 74 LYS A N 1
ATOM 591 C CA . LYS A 1 74 ? -11.711 2.375 1.773 1.00 57.59 74 LYS A CA 1
ATOM 592 C C . LYS A 1 74 ? -11.020 2.627 0.443 1.00 57.59 74 LYS A C 1
ATOM 594 O O . LYS A 1 74 ? -11.154 1.841 -0.477 1.00 57.59 74 LYS A O 1
ATOM 599 N N . GLN A 1 75 ? -10.430 3.808 0.342 1.00 45.88 75 GLN A N 1
ATOM 600 C CA . GLN A 1 75 ? -9.607 4.386 -0.690 1.00 45.88 75 GLN A CA 1
ATOM 601 C C . GLN A 1 75 ? -8.402 4.914 0.063 1.00 45.88 75 GLN A C 1
ATOM 603 O O . GLN A 1 75 ? -8.495 5.637 1.056 1.00 45.88 75 GLN A O 1
ATOM 608 N N . SER A 1 76 ? -7.268 4.407 -0.386 1.00 39.94 76 SER A N 1
ATOM 609 C CA . SER A 1 76 ? -5.951 4.812 0.052 1.00 39.94 76 SER A CA 1
ATOM 610 C C . SER A 1 76 ? -5.805 6.333 -0.145 1.00 39.94 76 SER A C 1
ATOM 612 O O . SER A 1 76 ? -6.425 6.855 -1.071 1.00 39.94 76 SER A O 1
ATOM 614 N N . PRO A 1 77 ? -5.023 7.060 0.670 1.00 39.38 77 PRO A N 1
ATOM 615 C CA . PRO A 1 77 ? -4.827 8.517 0.569 1.00 39.38 77 PRO A CA 1
ATOM 616 C C . PRO A 1 77 ? -4.161 9.020 -0.741 1.00 39.38 77 PRO A C 1
ATOM 618 O O . PRO A 1 77 ? -3.553 10.089 -0.755 1.00 39.38 77 PRO A O 1
ATOM 621 N N . TRP A 1 78 ? -4.282 8.286 -1.852 1.00 37.41 78 TRP A N 1
ATOM 622 C CA . TRP A 1 78 ? -3.647 8.534 -3.142 1.00 37.41 78 TRP A CA 1
ATOM 623 C C . TRP A 1 78 ? -4.683 8.794 -4.234 1.00 37.41 78 TRP A C 1
ATOM 625 O O . TRP A 1 78 ? -5.654 8.058 -4.404 1.00 37.41 78 TRP A O 1
ATOM 635 N N . ASN A 1 79 ? -4.415 9.822 -5.028 1.00 35.97 79 ASN A N 1
ATOM 636 C CA . ASN A 1 79 ? -5.025 10.057 -6.336 1.00 35.97 79 ASN A CA 1
ATOM 637 C C . ASN A 1 79 ? -4.957 8.785 -7.225 1.00 35.97 79 ASN A C 1
ATOM 639 O O . ASN A 1 79 ? -4.059 7.969 -7.053 1.00 35.97 79 ASN A O 1
ATOM 643 N N . PRO A 1 80 ? -5.806 8.658 -8.257 1.00 43.56 80 PRO A N 1
ATOM 644 C CA . PRO A 1 80 ? -6.757 7.553 -8.419 1.00 43.56 80 PRO A CA 1
ATOM 645 C C . PRO A 1 80 ? -6.108 6.151 -8.385 1.00 43.56 80 PRO A C 1
ATOM 647 O O . PRO A 1 80 ? -5.881 5.525 -9.423 1.00 43.56 80 PRO A O 1
ATOM 650 N N . HIS A 1 81 ? -5.842 5.625 -7.191 1.00 52.06 81 HIS A N 1
ATOM 651 C CA . HIS A 1 81 ? -5.528 4.209 -7.014 1.00 52.06 81 HIS A CA 1
ATOM 652 C C . HIS A 1 81 ? -6.851 3.463 -6.838 1.00 52.06 81 HIS A C 1
ATOM 654 O O . HIS A 1 81 ? -7.554 3.623 -5.840 1.00 52.06 81 HIS A O 1
ATOM 660 N N . TRP A 1 82 ? -7.233 2.690 -7.849 1.00 56.34 82 TRP A N 1
ATOM 661 C CA . TRP A 1 82 ? -8.455 1.896 -7.815 1.00 56.34 82 TRP A CA 1
ATOM 662 C C . TRP A 1 82 ? -8.250 0.756 -6.825 1.00 56.34 82 TRP A C 1
ATOM 664 O O . TRP A 1 82 ? -7.161 0.197 -6.734 1.00 56.34 82 TRP A O 1
ATOM 674 N N . ILE A 1 83 ? -9.288 0.380 -6.090 1.00 58.78 83 ILE A N 1
ATOM 675 C CA . ILE A 1 83 ? -9.244 -0.825 -5.264 1.00 58.78 83 ILE A CA 1
ATOM 676 C C . ILE A 1 83 ? -10.066 -1.892 -5.960 1.00 58.78 83 ILE A C 1
ATOM 678 O O . ILE A 1 83 ? -11.247 -1.692 -6.236 1.00 58.78 83 ILE A O 1
ATOM 682 N N . ALA A 1 84 ? -9.424 -3.015 -6.263 1.00 54.91 84 ALA A N 1
ATOM 683 C CA . ALA A 1 84 ? -10.066 -4.168 -6.863 1.00 54.91 84 ALA A CA 1
ATOM 684 C C . ALA A 1 84 ? -10.325 -5.227 -5.790 1.00 54.91 84 ALA A C 1
ATOM 686 O O . ALA A 1 84 ? -9.415 -5.630 -5.061 1.00 54.91 84 ALA A O 1
ATOM 687 N N . LEU A 1 85 ? -11.576 -5.682 -5.712 1.00 53.56 85 LEU A N 1
ATOM 688 C CA . LEU A 1 85 ? -11.933 -6.902 -5.002 1.00 53.56 85 LEU A CA 1
ATOM 689 C C . LEU A 1 85 ? -11.849 -8.064 -5.969 1.00 53.56 85 LEU A C 1
ATOM 691 O O . LEU A 1 85 ? -12.529 -8.061 -6.997 1.00 53.56 85 LEU A O 1
ATOM 695 N N . VAL A 1 86 ? -11.068 -9.069 -5.612 1.00 54.97 86 VAL A N 1
ATOM 696 C CA . VAL A 1 86 ? -11.024 -10.318 -6.358 1.00 54.97 86 VAL A CA 1
ATOM 697 C C . VAL A 1 86 ? -11.606 -11.401 -5.466 1.00 54.97 86 VAL A C 1
ATOM 699 O O . VAL A 1 86 ? -11.039 -11.739 -4.429 1.00 54.97 86 VAL A O 1
ATOM 702 N N . SER A 1 87 ? -12.771 -11.910 -5.862 1.00 52.84 87 SER A N 1
ATOM 703 C CA . SER A 1 87 ? -13.430 -13.039 -5.212 1.00 52.84 87 SER A CA 1
ATOM 704 C C . SER A 1 87 ? -13.212 -14.291 -6.051 1.00 52.84 87 SER A C 1
ATOM 706 O O . SER A 1 87 ? -13.697 -14.366 -7.181 1.00 52.84 87 SER A O 1
ATOM 708 N N . HIS A 1 88 ? -12.511 -15.278 -5.506 1.00 55.28 88 HIS A N 1
ATOM 709 C CA . HIS A 1 88 ? -12.346 -16.586 -6.137 1.00 55.28 88 HIS A CA 1
ATOM 710 C C . HIS A 1 88 ? -12.358 -17.676 -5.063 1.00 55.28 88 HIS A C 1
ATOM 712 O O . HIS A 1 88 ? -11.840 -17.478 -3.970 1.00 55.28 88 HIS A O 1
ATOM 718 N N . ASP A 1 89 ? -13.010 -18.808 -5.333 1.00 72.50 89 ASP A N 1
ATOM 719 C CA . ASP A 1 89 ? -13.047 -19.972 -4.427 1.00 72.50 89 ASP A CA 1
ATOM 720 C C . ASP A 1 89 ? -13.472 -19.665 -2.973 1.00 72.50 89 ASP A C 1
ATOM 722 O O . ASP A 1 89 ? -13.045 -20.320 -2.024 1.00 72.50 89 ASP A O 1
ATOM 726 N N . GLY A 1 90 ? -14.321 -18.649 -2.776 1.00 53.44 90 GLY A N 1
ATOM 727 C CA . GLY A 1 90 ? -14.761 -18.203 -1.447 1.00 53.44 90 GLY A CA 1
ATOM 728 C C . GLY A 1 90 ? -13.742 -17.349 -0.680 1.00 53.44 90 GLY A C 1
ATOM 729 O O . GLY A 1 90 ? -14.015 -16.948 0.451 1.00 53.44 90 GLY A O 1
ATOM 730 N N . ILE A 1 91 ? -12.598 -17.036 -1.287 1.00 56.88 91 ILE A N 1
ATOM 731 C CA . ILE A 1 91 ? -11.596 -16.099 -0.783 1.00 56.88 91 ILE A CA 1
ATOM 732 C C . ILE A 1 91 ? -11.885 -14.721 -1.384 1.00 56.88 91 ILE A C 1
ATOM 734 O O . ILE A 1 91 ? -12.168 -14.599 -2.575 1.00 56.88 91 ILE A O 1
ATOM 738 N N . ASN A 1 92 ? -11.821 -13.681 -0.550 1.00 59.81 92 ASN A N 1
ATOM 739 C CA . ASN A 1 92 ? -11.920 -12.286 -0.973 1.00 59.81 92 ASN A CA 1
ATOM 740 C C . ASN A 1 92 ? -10.575 -11.602 -0.746 1.00 59.81 92 ASN A C 1
ATOM 742 O O . ASN A 1 92 ? -10.143 -11.448 0.398 1.00 59.81 92 ASN A O 1
ATOM 746 N N . GLU A 1 93 ? -9.942 -11.169 -1.827 1.00 69.81 93 GLU A N 1
ATOM 747 C CA . GLU A 1 93 ? -8.654 -10.487 -1.797 1.00 69.81 93 GLU A CA 1
ATOM 748 C C . GLU A 1 93 ? -8.799 -9.042 -2.266 1.00 69.81 93 GLU A C 1
ATOM 750 O O . GLU A 1 93 ? -9.643 -8.711 -3.101 1.00 69.81 93 GLU A O 1
ATOM 755 N N . ILE A 1 94 ? -7.984 -8.163 -1.690 1.00 72.88 94 ILE A N 1
ATOM 756 C CA . ILE A 1 94 ? -7.993 -6.731 -1.983 1.00 72.88 94 ILE A CA 1
ATOM 757 C C . ILE A 1 94 ? -6.700 -6.403 -2.712 1.00 72.88 94 ILE A C 1
ATOM 759 O O . ILE A 1 94 ? -5.623 -6.718 -2.211 1.00 72.88 94 ILE A O 1
ATOM 763 N N . TYR A 1 95 ? -6.815 -5.719 -3.844 1.00 76.00 95 TYR A N 1
ATOM 764 C CA . TYR A 1 95 ? -5.688 -5.200 -4.605 1.00 76.00 95 TYR A CA 1
ATOM 765 C C . TYR A 1 95 ? -5.777 -3.681 -4.724 1.00 76.00 95 TYR A C 1
ATOM 767 O O . TYR A 1 95 ? -6.845 -3.137 -5.004 1.00 76.00 95 TYR A O 1
ATOM 775 N N . PHE A 1 96 ? -4.649 -3.002 -4.544 1.00 77.75 96 PHE A N 1
ATOM 776 C CA . PHE A 1 96 ? -4.470 -1.594 -4.871 1.00 77.75 96 PHE A CA 1
ATOM 777 C C . PHE A 1 96 ? -3.924 -1.497 -6.289 1.00 77.75 96 PHE A C 1
ATOM 779 O O . PHE A 1 96 ? -2.867 -2.039 -6.592 1.00 77.75 96 PHE A O 1
ATOM 786 N N . VAL A 1 97 ? -4.663 -0.840 -7.169 1.00 75.00 97 VAL A N 1
ATOM 787 C CA . VAL A 1 97 ? -4.373 -0.777 -8.596 1.00 75.00 97 VAL A CA 1
ATOM 788 C C . VAL A 1 97 ? -3.997 0.646 -8.964 1.00 75.00 97 VAL A C 1
ATOM 790 O O . VAL A 1 97 ? -4.813 1.561 -8.851 1.00 75.00 97 VAL A O 1
ATOM 793 N N . LYS A 1 98 ? -2.774 0.826 -9.453 1.00 76.75 98 LYS A N 1
ATOM 794 C CA . LYS A 1 98 ? -2.311 2.090 -10.021 1.00 76.75 98 LYS A CA 1
ATOM 795 C C . LYS A 1 98 ? -2.059 1.951 -11.515 1.00 76.75 98 LYS A C 1
ATOM 797 O O . LYS A 1 98 ? -1.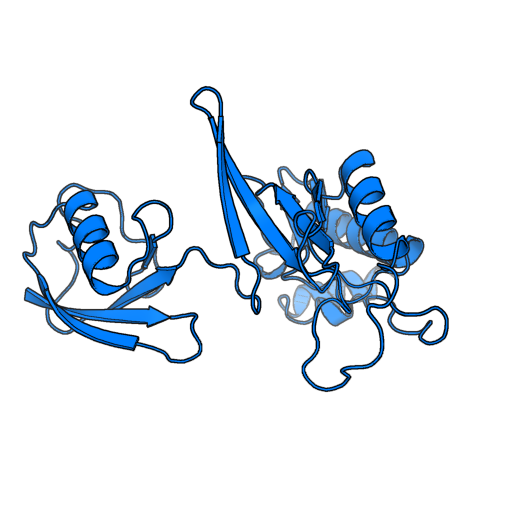723 0.876 -12.016 1.00 76.75 98 LYS A O 1
ATOM 802 N N . THR A 1 99 ? -2.210 3.050 -12.239 1.00 74.12 99 THR A N 1
ATOM 803 C CA . THR A 1 99 ? -1.697 3.152 -13.607 1.00 74.12 99 THR A CA 1
ATOM 804 C C . THR A 1 99 ? -0.193 3.366 -13.546 1.00 74.12 99 THR A C 1
ATOM 806 O O . THR A 1 99 ? 0.261 4.249 -12.821 1.00 74.12 99 THR A O 1
ATOM 809 N N . HIS A 1 100 ? 0.565 2.605 -14.329 1.00 71.62 100 HIS A N 1
ATOM 810 C CA . HIS A 1 100 ? 1.994 2.839 -14.518 1.00 71.62 100 HIS A CA 1
ATOM 811 C C . HIS A 1 100 ? 2.250 4.302 -14.936 1.00 71.62 100 HIS A C 1
ATOM 813 O O . HIS A 1 100 ? 1.524 4.842 -15.783 1.00 71.62 100 HIS A O 1
ATOM 819 N N . TYR A 1 101 ? 3.260 4.959 -14.356 1.00 56.12 101 TYR A N 1
ATOM 820 C CA . TYR A 1 101 ? 3.539 6.378 -14.612 1.00 56.12 101 TYR A CA 1
ATOM 821 C C . TYR A 1 101 ? 3.846 6.576 -16.112 1.00 56.12 101 TYR A C 1
ATOM 823 O O . TYR A 1 101 ? 4.621 5.823 -16.689 1.00 56.12 101 TYR A O 1
ATOM 831 N N . MET A 1 102 ? 3.189 7.546 -16.761 1.00 48.91 102 MET A N 1
ATOM 832 C CA . MET A 1 102 ? 2.985 7.717 -18.226 1.00 48.91 102 MET A CA 1
ATOM 833 C C . MET A 1 102 ? 1.683 7.156 -18.831 1.00 48.91 102 MET A C 1
ATOM 835 O O . MET A 1 102 ? 1.382 7.459 -19.981 1.00 48.91 102 MET A O 1
ATOM 839 N N . GLY A 1 103 ? 0.848 6.445 -18.069 1.00 39.09 103 GLY A N 1
ATOM 840 C CA . GLY A 1 103 ? -0.453 5.961 -18.553 1.00 39.09 103 GLY A CA 1
ATOM 841 C C . GLY A 1 103 ? -1.529 7.039 -18.750 1.00 39.09 103 GLY A C 1
ATOM 842 O O . GLY A 1 103 ? -2.496 6.785 -19.456 1.00 39.09 103 GLY A O 1
ATOM 843 N N . SER A 1 104 ? -1.386 8.225 -18.139 1.00 38.44 104 SER A N 1
ATOM 844 C CA . SER A 1 104 ? -2.212 9.420 -18.396 1.00 38.44 104 SER A CA 1
ATOM 845 C C . SER A 1 104 ? -1.807 10.560 -17.446 1.00 38.44 104 SER A C 1
ATOM 847 O O . SER A 1 104 ? -2.357 10.692 -16.352 1.00 38.44 104 SER A O 1
ATOM 849 N N . THR A 1 105 ? -0.895 11.443 -17.857 1.00 32.62 105 THR A N 1
ATOM 850 C CA . THR A 1 105 ? -0.830 12.806 -17.300 1.00 32.62 105 THR A CA 1
ATOM 851 C C . THR A 1 105 ? -1.424 13.780 -18.317 1.00 32.62 105 THR A C 1
ATOM 853 O O . THR A 1 105 ? -1.139 13.731 -19.513 1.00 32.62 105 THR A O 1
ATOM 856 N N . LYS A 1 106 ? -2.332 14.633 -17.831 1.00 35.97 106 LYS A N 1
ATOM 857 C CA . LYS A 1 106 ? -3.297 15.475 -18.564 1.00 35.97 106 LYS A CA 1
ATOM 858 C C . LYS A 1 106 ? -2.702 16.560 -19.501 1.00 35.97 106 LYS A C 1
ATOM 860 O O . LYS A 1 106 ? -3.322 17.606 -19.664 1.00 35.97 106 LYS A O 1
ATOM 865 N N . SER A 1 107 ? -1.556 16.376 -20.163 1.00 34.38 107 SER A N 1
ATOM 866 C CA . SER A 1 107 ? -1.020 17.419 -21.067 1.00 34.38 107 SER A CA 1
ATOM 867 C C . SER A 1 107 ? -0.228 16.980 -22.300 1.00 34.38 107 SER A C 1
ATOM 869 O O . SER A 1 107 ? 0.116 17.841 -23.111 1.00 34.38 107 SER A O 1
ATOM 871 N N . SER A 1 108 ? -0.021 15.691 -22.569 1.00 36.59 108 SER A N 1
ATOM 872 C CA . SER A 1 108 ? 0.575 15.288 -23.850 1.00 36.59 108 SER A CA 1
ATOM 873 C C . SER A 1 108 ? -0.098 14.065 -24.451 1.00 36.59 108 SER A C 1
ATOM 875 O O . SER A 1 108 ? 0.272 12.933 -24.172 1.00 36.59 108 SER A O 1
ATOM 877 N N . ARG A 1 109 ? -1.023 14.318 -25.387 1.00 37.72 109 ARG A N 1
ATOM 878 C CA . ARG A 1 109 ? -1.473 13.383 -26.438 1.00 37.72 109 ARG A CA 1
ATOM 879 C C . ARG A 1 109 ? -0.328 13.012 -27.401 1.00 37.72 109 ARG A C 1
ATOM 881 O O . ARG A 1 109 ? -0.473 13.123 -28.617 1.00 37.72 109 ARG A O 1
ATOM 888 N N . LYS A 1 110 ? 0.856 12.682 -26.892 1.00 35.81 110 LYS A N 1
ATOM 889 C CA . LYS A 1 110 ? 2.011 12.316 -27.710 1.00 35.81 110 LYS A CA 1
ATOM 890 C C . LYS A 1 110 ? 2.492 10.953 -27.260 1.00 35.81 110 LYS A C 1
ATOM 892 O O . LYS A 1 110 ? 3.166 10.852 -26.247 1.00 35.81 110 LYS A O 1
ATOM 897 N N . SER A 1 111 ? 2.113 9.972 -28.081 1.00 40.00 111 SER A N 1
ATOM 898 C CA . SER A 1 111 ? 2.478 8.555 -28.058 1.00 40.00 111 SER A CA 1
ATOM 899 C C . SER A 1 111 ? 2.121 7.817 -26.774 1.00 40.00 111 SER A C 1
ATOM 901 O O . SER A 1 111 ? 2.571 8.192 -25.701 1.00 40.00 111 SER A O 1
ATOM 903 N N . ALA A 1 112 ? 1.386 6.712 -26.911 1.00 46.59 112 ALA A N 1
ATOM 904 C CA . ALA A 1 112 ? 1.474 5.607 -25.969 1.00 46.59 112 ALA A CA 1
ATOM 905 C C . ALA A 1 112 ? 2.963 5.261 -25.816 1.00 46.59 112 ALA A C 1
ATOM 907 O O . ALA A 1 112 ? 3.555 4.634 -26.698 1.00 46.59 112 ALA A O 1
ATOM 908 N N . SER A 1 113 ? 3.608 5.803 -24.785 1.00 52.12 113 SER A N 1
ATOM 909 C CA . SER A 1 113 ? 4.987 5.469 -24.486 1.00 52.12 113 SER A CA 1
ATOM 910 C C . SER A 1 113 ? 4.994 4.018 -24.033 1.00 52.12 113 SER A C 1
ATOM 912 O O . SER A 1 113 ? 4.098 3.560 -23.323 1.00 52.12 113 SER A O 1
ATOM 914 N N . VAL A 1 114 ? 5.978 3.267 -24.519 1.00 58.31 114 VAL A N 1
ATOM 915 C CA . VAL A 1 114 ? 6.210 1.895 -24.068 1.00 58.31 114 VAL A CA 1
ATOM 916 C C . VAL A 1 114 ? 6.274 1.920 -22.535 1.00 58.31 114 VAL A C 1
ATOM 918 O O . VAL A 1 114 ? 6.979 2.782 -22.003 1.00 58.31 114 VAL A O 1
ATOM 921 N N . PRO A 1 115 ? 5.546 1.031 -21.830 1.00 63.38 115 PRO A N 1
ATOM 922 C CA . PRO A 1 115 ? 5.596 0.981 -20.378 1.00 63.38 115 PRO A CA 1
ATOM 923 C C . PRO A 1 115 ? 7.040 0.881 -19.893 1.00 63.38 115 PRO A C 1
ATOM 925 O O . PRO A 1 115 ? 7.843 0.135 -20.462 1.00 63.38 115 PRO A O 1
ATOM 928 N N . ASP A 1 116 ? 7.373 1.630 -18.848 1.00 69.00 116 ASP A N 1
ATOM 929 C CA . ASP A 1 116 ? 8.700 1.591 -18.256 1.00 69.00 116 ASP A CA 1
ATOM 930 C C . ASP A 1 116 ? 8.884 0.271 -17.507 1.00 69.00 116 ASP A C 1
ATOM 932 O O . ASP A 1 116 ? 8.503 0.079 -16.352 1.00 69.00 116 ASP A O 1
ATOM 936 N N . LEU A 1 117 ? 9.518 -0.675 -18.193 1.00 81.88 117 LEU A N 1
ATOM 937 C CA . LEU A 1 117 ? 9.785 -1.992 -17.638 1.00 81.88 117 LEU A CA 1
ATOM 938 C C . LEU A 1 117 ? 10.687 -1.938 -16.395 1.00 81.88 117 LEU A C 1
ATOM 940 O O . LEU A 1 117 ? 10.762 -2.937 -15.686 1.00 81.88 117 LEU A O 1
ATOM 944 N N . ARG A 1 118 ? 11.342 -0.805 -16.091 1.00 84.38 118 ARG A N 1
ATOM 945 C CA . ARG A 1 118 ? 12.111 -0.624 -14.851 1.00 84.38 118 ARG A CA 1
ATOM 946 C C . ARG A 1 118 ? 11.200 -0.572 -13.626 1.00 84.38 118 ARG A C 1
ATOM 948 O O . ARG A 1 118 ? 11.507 -1.235 -12.639 1.00 84.38 118 ARG A O 1
ATOM 955 N N . GLU A 1 119 ? 10.077 0.150 -13.691 1.00 85.25 119 GLU A N 1
ATOM 956 C CA . GLU A 1 119 ? 9.097 0.193 -12.595 1.00 85.25 119 GLU A CA 1
ATOM 957 C C . GLU A 1 119 ? 8.502 -1.204 -12.369 1.00 85.25 119 GLU A C 1
ATOM 959 O O . GLU A 1 119 ? 8.505 -1.713 -11.248 1.00 85.25 119 GLU A O 1
ATOM 964 N N . VAL A 1 120 ? 8.108 -1.878 -13.455 1.00 88.19 120 VAL A N 1
ATOM 965 C CA . VAL A 1 120 ? 7.615 -3.268 -13.429 1.00 88.19 120 VAL A CA 1
ATOM 966 C C . VAL A 1 120 ? 8.646 -4.219 -12.819 1.00 88.19 120 VAL A C 1
ATOM 968 O O . VAL A 1 120 ? 8.315 -5.017 -11.942 1.00 88.19 120 VAL A O 1
ATOM 971 N N . PHE A 1 121 ? 9.906 -4.122 -13.250 1.00 91.19 121 PHE A N 1
ATOM 972 C CA . PHE A 1 121 ? 11.000 -4.929 -12.720 1.00 91.19 121 PHE A CA 1
ATOM 973 C C . PHE A 1 121 ? 11.190 -4.711 -11.216 1.00 91.19 121 PHE A C 1
ATOM 975 O O . PHE A 1 121 ? 11.346 -5.686 -10.485 1.00 91.19 121 PHE A O 1
ATOM 982 N N . CYS A 1 122 ? 11.141 -3.462 -10.744 1.00 92.75 122 CYS A N 1
ATOM 983 C CA . CYS A 1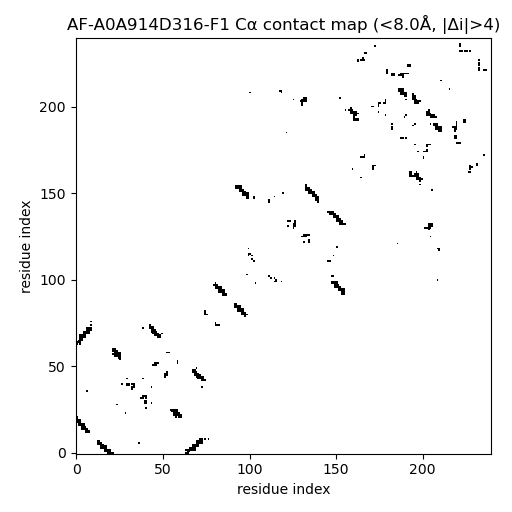 122 ? 11.290 -3.151 -9.324 1.00 92.75 122 CYS A CA 1
ATOM 984 C C . CYS A 1 122 ? 10.155 -3.751 -8.489 1.00 92.75 122 CYS A C 1
ATOM 986 O O . CYS A 1 122 ? 10.433 -4.345 -7.451 1.00 92.75 122 CYS A O 1
ATOM 988 N N . TYR A 1 123 ? 8.905 -3.681 -8.960 1.00 93.19 123 TYR A N 1
ATOM 989 C CA . TYR A 1 123 ? 7.773 -4.320 -8.279 1.00 93.19 123 TYR A CA 1
ATOM 990 C C . TYR A 1 123 ? 7.963 -5.837 -8.162 1.00 93.19 123 TYR A C 1
ATOM 992 O O . TYR A 1 123 ? 7.859 -6.384 -7.064 1.00 93.19 123 TYR A O 1
ATOM 1000 N N . ILE A 1 124 ? 8.321 -6.504 -9.267 1.00 94.44 124 ILE A N 1
ATOM 1001 C CA . ILE A 1 124 ? 8.577 -7.952 -9.277 1.00 94.44 124 ILE A CA 1
ATOM 1002 C C . ILE A 1 124 ? 9.733 -8.300 -8.337 1.00 94.44 124 ILE A C 1
ATOM 1004 O O . ILE A 1 124 ? 9.643 -9.253 -7.566 1.00 94.44 124 ILE A O 1
ATOM 1008 N N . LEU A 1 125 ? 10.834 -7.551 -8.393 1.00 96.00 125 LEU A N 1
ATOM 1009 C CA . LEU A 1 125 ? 12.005 -7.830 -7.574 1.00 96.00 125 LEU A CA 1
ATOM 1010 C C . LEU A 1 125 ? 11.693 -7.666 -6.084 1.00 96.00 125 LEU A C 1
ATOM 1012 O O . LEU A 1 125 ? 12.024 -8.566 -5.315 1.00 96.00 125 LEU A O 1
ATOM 1016 N N . LEU A 1 126 ? 11.035 -6.569 -5.692 1.00 96.25 126 LEU A N 1
ATOM 1017 C CA . LEU A 1 126 ? 10.628 -6.305 -4.309 1.00 96.25 126 LEU A CA 1
ATOM 1018 C C . LEU A 1 126 ? 9.708 -7.408 -3.773 1.00 96.25 126 LEU A C 1
ATOM 1020 O O . LEU A 1 126 ? 9.941 -7.888 -2.664 1.00 96.25 126 LEU A O 1
ATOM 1024 N N . GLU A 1 127 ? 8.733 -7.872 -4.564 1.00 95.69 127 GLU A N 1
ATOM 1025 C CA . GLU A 1 127 ? 7.919 -9.044 -4.215 1.00 95.69 127 GLU A CA 1
ATOM 1026 C C . GLU A 1 127 ? 8.806 -10.272 -3.956 1.00 95.69 127 GLU A C 1
ATOM 1028 O O . GLU A 1 127 ? 8.712 -10.907 -2.903 1.00 95.69 127 GLU A O 1
ATOM 1033 N N . LYS A 1 128 ? 9.697 -10.616 -4.897 1.00 96.25 128 LYS A N 1
ATOM 1034 C CA . LYS A 1 128 ? 10.501 -11.848 -4.818 1.00 96.25 128 LYS A CA 1
ATOM 1035 C C . LYS A 1 128 ? 11.506 -11.856 -3.672 1.00 96.25 128 LYS A C 1
ATOM 1037 O O . LYS A 1 128 ? 11.804 -12.932 -3.156 1.00 96.25 128 LYS A O 1
ATOM 1042 N N . ILE A 1 129 ? 12.014 -10.696 -3.262 1.00 94.81 129 ILE A N 1
ATOM 1043 C CA . ILE A 1 129 ? 12.912 -10.577 -2.103 1.00 94.81 129 ILE A CA 1
ATOM 1044 C C . ILE A 1 129 ? 12.159 -10.351 -0.783 1.00 94.81 129 ILE A C 1
ATOM 1046 O O . ILE A 1 129 ? 12.792 -10.251 0.265 1.00 94.81 129 ILE A O 1
ATOM 1050 N N . GLY A 1 130 ? 10.822 -10.296 -0.811 1.00 93.94 130 GLY A N 1
ATOM 1051 C CA . GLY A 1 130 ? 9.985 -10.133 0.378 1.00 93.94 130 GLY A CA 1
ATOM 1052 C C . GLY A 1 130 ? 9.959 -8.715 0.954 1.00 93.94 130 GLY A C 1
ATOM 1053 O O . GLY A 1 130 ? 9.607 -8.557 2.120 1.00 93.94 130 GLY A O 1
ATOM 1054 N N . LEU A 1 131 ? 10.328 -7.709 0.154 1.00 95.38 131 LEU A N 1
ATOM 1055 C CA . LEU A 1 131 ? 10.273 -6.282 0.497 1.00 95.38 131 LEU A CA 1
ATOM 1056 C C . LEU A 1 131 ? 9.092 -5.553 -0.154 1.00 95.38 131 LEU A C 1
ATOM 1058 O O . LEU A 1 131 ? 8.984 -4.339 -0.020 1.00 95.38 131 LEU A O 1
ATOM 1062 N N . GLY A 1 132 ? 8.211 -6.258 -0.859 1.00 94.12 132 GLY A N 1
ATOM 1063 C CA . GLY A 1 132 ? 7.023 -5.691 -1.487 1.00 94.12 132 GLY A CA 1
ATOM 1064 C C . GLY A 1 132 ? 5.827 -6.644 -1.443 1.00 94.12 132 GLY A C 1
ATOM 1065 O O . GLY A 1 132 ? 5.993 -7.836 -1.170 1.00 94.12 132 GLY A O 1
ATOM 1066 N N . PRO A 1 133 ? 4.613 -6.125 -1.681 1.00 92.25 133 PRO A N 1
ATOM 1067 C CA . PRO A 1 133 ? 3.410 -6.939 -1.816 1.00 92.25 133 PRO A CA 1
ATOM 1068 C C . PRO A 1 133 ? 3.462 -7.826 -3.065 1.00 92.25 133 PRO A C 1
ATOM 1070 O O . PRO A 1 133 ? 4.173 -7.533 -4.024 1.00 92.25 133 PRO A O 1
ATOM 1073 N N . GLU A 1 134 ? 2.635 -8.872 -3.073 1.00 93.31 134 GLU A N 1
ATOM 1074 C CA . GLU A 1 134 ? 2.325 -9.631 -4.289 1.00 93.31 134 GLU A CA 1
ATOM 1075 C C . GLU A 1 134 ? 1.791 -8.680 -5.368 1.00 93.31 134 GLU A C 1
ATOM 1077 O O . GLU A 1 134 ? 0.874 -7.896 -5.098 1.00 93.31 134 GLU A O 1
ATOM 1082 N N . CYS A 1 135 ? 2.362 -8.733 -6.571 1.00 91.50 135 CYS A N 1
ATOM 1083 C CA . CYS A 1 135 ? 2.036 -7.819 -7.655 1.00 91.50 135 CYS A CA 1
ATOM 1084 C C . CYS A 1 135 ? 1.530 -8.550 -8.903 1.00 91.50 135 CYS A C 1
ATOM 1086 O O . CYS A 1 135 ? 2.002 -9.618 -9.285 1.00 91.50 135 CYS A O 1
ATOM 1088 N N . HIS A 1 136 ? 0.546 -7.944 -9.559 1.00 89.38 136 HIS A N 1
ATOM 1089 C CA . HIS A 1 136 ? -0.028 -8.408 -10.815 1.00 89.38 136 HIS A CA 1
ATOM 1090 C C . HIS A 1 136 ? -0.047 -7.262 -11.817 1.00 89.38 136 HIS A C 1
ATOM 1092 O O . HIS A 1 136 ? -0.284 -6.109 -11.457 1.00 89.38 136 HIS A O 1
ATOM 1098 N N . PHE A 1 137 ? 0.172 -7.585 -13.086 1.00 87.19 137 PHE A N 1
ATOM 1099 C CA . PHE A 1 137 ? 0.257 -6.600 -14.157 1.00 87.19 137 PHE A CA 1
ATOM 1100 C C . PHE A 1 137 ? -0.799 -6.894 -15.209 1.00 87.19 137 PHE A C 1
ATOM 1102 O O . PHE A 1 137 ? -0.883 -8.010 -15.720 1.00 87.19 137 PHE A O 1
ATOM 1109 N N . TYR A 1 138 ? -1.583 -5.878 -15.555 1.00 80.44 138 TYR A N 1
ATOM 1110 C CA . TYR A 1 138 ? -2.678 -6.010 -16.508 1.00 80.44 138 TYR A CA 1
ATOM 1111 C C . TYR A 1 138 ? -2.586 -4.928 -17.566 1.00 80.44 138 TYR A C 1
ATOM 1113 O O . TYR A 1 138 ? -2.198 -3.798 -17.285 1.00 80.44 138 TYR A O 1
ATOM 1121 N N . THR A 1 139 ? -2.974 -5.268 -18.788 1.00 73.25 139 THR A N 1
ATOM 1122 C CA . THR A 1 139 ? -3.115 -4.291 -19.867 1.00 73.25 139 THR A CA 1
ATOM 1123 C C . THR A 1 139 ? -4.581 -4.149 -20.238 1.00 73.25 139 THR A C 1
ATOM 1125 O O . THR A 1 139 ? -5.390 -5.041 -19.967 1.00 73.25 139 THR A O 1
ATOM 1128 N N . THR A 1 140 ? -4.940 -3.014 -20.830 1.00 64.62 140 THR A N 1
ATOM 1129 C CA . THR A 1 140 ? -6.275 -2.812 -21.406 1.00 64.62 140 THR A CA 1
ATOM 1130 C C . THR A 1 140 ? -6.646 -3.962 -22.352 1.00 64.62 140 THR A C 1
ATOM 1132 O O . THR A 1 140 ? -5.782 -4.416 -23.110 1.00 64.62 140 THR A O 1
ATOM 1135 N N . PRO A 1 141 ? -7.913 -4.417 -22.363 1.00 52.56 141 PRO A N 1
ATOM 1136 C CA . PRO A 1 141 ? -8.346 -5.504 -23.230 1.00 52.56 141 PRO A CA 1
ATOM 1137 C C . PRO A 1 141 ? -8.046 -5.255 -24.718 1.00 52.56 141 PRO A C 1
ATOM 1139 O O . PRO A 1 141 ? -8.060 -4.102 -25.170 1.00 52.56 141 PRO A O 1
ATOM 1142 N N . PRO A 1 142 ? -7.850 -6.325 -25.512 1.00 51.16 142 PRO A N 1
ATOM 1143 C CA . PRO A 1 142 ? -7.726 -6.215 -26.961 1.00 51.16 142 PRO A CA 1
ATOM 1144 C C . PRO A 1 142 ? -8.928 -5.469 -27.560 1.00 51.16 142 PRO A C 1
ATOM 1146 O O . PRO A 1 142 ? -10.074 -5.830 -27.302 1.00 51.16 142 PRO A O 1
ATOM 1149 N N . GLY A 1 143 ? -8.671 -4.435 -28.366 1.00 51.38 143 GLY A N 1
ATOM 1150 C CA . GLY A 1 143 ? -9.711 -3.627 -29.020 1.00 51.38 143 GLY A CA 1
ATOM 1151 C C . GLY A 1 143 ? -9.916 -2.224 -28.439 1.00 51.38 143 GLY A C 1
ATOM 1152 O O . GLY A 1 143 ? -10.658 -1.442 -29.032 1.00 51.38 143 GLY A O 1
ATOM 1153 N N . MET A 1 144 ? -9.245 -1.866 -27.339 1.00 52.81 144 MET A N 1
ATOM 1154 C CA . MET A 1 144 ? -9.149 -0.470 -26.894 1.00 52.81 144 MET A CA 1
ATOM 1155 C C . MET A 1 144 ? -8.060 0.292 -27.664 1.00 52.81 144 MET A C 1
ATOM 1157 O O . MET A 1 144 ? -7.042 -0.279 -28.049 1.00 52.81 144 MET A O 1
ATOM 1161 N N . SER A 1 145 ? -8.291 1.586 -27.913 1.00 51.44 145 SER A N 1
ATOM 1162 C CA . SER A 1 145 ? -7.420 2.432 -28.746 1.00 51.44 145 SER A CA 1
ATOM 1163 C C . SER A 1 145 ? -6.089 2.806 -28.090 1.00 51.44 145 SER A C 1
ATOM 1165 O O . SER A 1 145 ? -5.173 3.232 -28.789 1.00 51.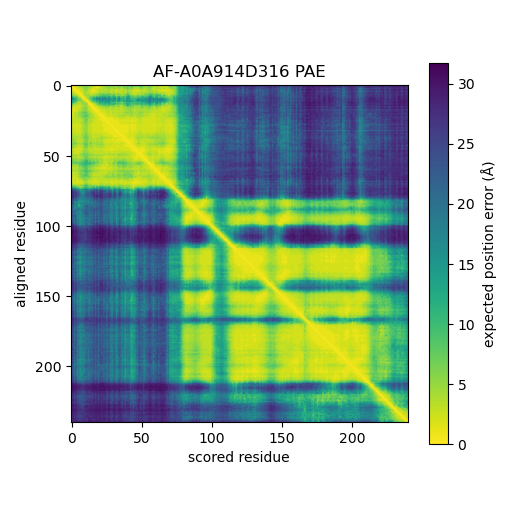44 145 SER A O 1
ATOM 1167 N N . GLU A 1 146 ? -5.977 2.668 -26.769 1.00 58.34 146 GLU A N 1
ATOM 1168 C CA . GLU A 1 146 ? -4.791 3.026 -25.993 1.00 58.34 146 GLU A CA 1
ATOM 1169 C C . GLU A 1 146 ? -4.401 1.851 -25.092 1.00 58.34 146 GLU A C 1
ATOM 1171 O O . GLU A 1 146 ? -5.244 1.299 -24.389 1.00 58.34 146 GLU A O 1
ATOM 1176 N N . MET A 1 147 ? -3.126 1.454 -25.144 1.00 64.12 147 MET A N 1
ATOM 1177 C CA . MET A 1 147 ? -2.567 0.423 -24.273 1.00 64.12 147 MET A CA 1
ATOM 1178 C C . MET A 1 147 ? -2.157 1.064 -22.945 1.00 64.12 147 MET A C 1
ATOM 1180 O O . MET A 1 147 ? -1.153 1.772 -22.890 1.00 64.12 147 MET A O 1
ATOM 1184 N N . THR A 1 148 ? -2.904 0.796 -21.873 1.00 70.88 148 THR A N 1
ATOM 1185 C CA . THR A 1 148 ? -2.539 1.221 -20.509 1.00 70.88 148 THR A CA 1
ATOM 1186 C C . THR A 1 148 ? -2.066 0.021 -19.699 1.00 70.88 148 THR A C 1
ATOM 1188 O O . THR A 1 148 ? -2.740 -1.009 -19.679 1.00 70.88 148 THR A O 1
ATOM 1191 N N . LEU A 1 149 ? -0.917 0.154 -19.026 1.00 76.56 149 LEU A N 1
ATOM 1192 C CA . LEU A 1 149 ? -0.424 -0.824 -18.056 1.00 76.56 149 LEU A CA 1
ATOM 1193 C C . LEU A 1 149 ? -0.903 -0.454 -16.648 1.00 76.56 149 LEU A C 1
ATOM 1195 O O . LEU A 1 149 ? -0.668 0.658 -16.168 1.00 76.56 149 LEU A O 1
ATOM 1199 N N . TYR A 1 150 ? -1.529 -1.415 -15.984 1.00 79.25 150 TYR A N 1
ATOM 1200 C CA . TYR A 1 150 ? -1.951 -1.343 -14.594 1.00 79.25 150 TYR A CA 1
ATOM 1201 C C . TYR A 1 150 ? -1.071 -2.243 -13.736 1.00 79.25 150 TYR A C 1
ATOM 1203 O O . TYR A 1 150 ? -0.736 -3.361 -14.133 1.00 79.25 150 TYR A O 1
ATOM 1211 N N . ILE A 1 151 ? -0.739 -1.752 -12.547 1.00 85.62 151 ILE A N 1
ATOM 1212 C CA . ILE A 1 151 ? 0.011 -2.463 -11.517 1.00 85.62 151 ILE A CA 1
ATOM 1213 C C . ILE A 1 151 ? -0.940 -2.656 -10.345 1.00 85.62 151 ILE A C 1
ATOM 1215 O O . ILE A 1 151 ? -1.428 -1.678 -9.784 1.00 85.62 151 ILE A O 1
ATOM 1219 N N . ALA A 1 152 ? -1.225 -3.904 -9.999 1.00 85.06 152 ALA A N 1
ATOM 1220 C CA . ALA A 1 152 ? -2.096 -4.278 -8.899 1.00 85.06 152 ALA A CA 1
ATOM 1221 C C . ALA A 1 152 ? -1.267 -4.918 -7.786 1.00 85.06 152 ALA A C 1
ATOM 1223 O O . ALA A 1 152 ? -0.685 -5.978 -7.990 1.00 85.06 152 ALA A O 1
ATOM 1224 N N . THR A 1 153 ? -1.225 -4.306 -6.609 1.00 87.88 153 THR A N 1
ATOM 1225 C CA . THR A 1 153 ? -0.530 -4.833 -5.433 1.00 87.88 153 THR A CA 1
ATOM 1226 C C . THR A 1 153 ? -1.525 -5.357 -4.411 1.00 87.88 153 THR A C 1
ATOM 1228 O O . THR A 1 153 ? -2.491 -4.686 -4.050 1.00 87.88 153 THR A O 1
ATOM 1231 N N . LYS A 1 154 ? -1.317 -6.580 -3.933 1.00 86.25 154 LYS A N 1
ATOM 1232 C CA . LYS A 1 154 ? -2.184 -7.200 -2.932 1.00 86.25 154 LYS A CA 1
ATOM 1233 C C . LYS A 1 154 ? -2.064 -6.476 -1.595 1.00 86.25 154 LYS A C 1
ATOM 1235 O O . LYS A 1 154 ? -0.968 -6.162 -1.135 1.00 86.25 154 LYS A O 1
ATOM 1240 N N . SER A 1 155 ? -3.198 -6.238 -0.949 1.00 81.38 155 SER A N 1
ATOM 1241 C CA . SER A 1 155 ? -3.253 -5.667 0.391 1.00 81.38 155 SER A CA 1
ATOM 1242 C C . SER A 1 155 ? -2.579 -6.597 1.395 1.00 81.38 155 SER A C 1
ATOM 1244 O O . SER A 1 155 ? -2.843 -7.799 1.418 1.00 81.38 155 SER A O 1
ATOM 1246 N N . ILE A 1 156 ? -1.727 -6.025 2.246 1.00 82.94 156 ILE A N 1
ATOM 1247 C CA . ILE A 1 156 ? -1.028 -6.742 3.311 1.00 82.94 156 ILE A CA 1
ATOM 1248 C C . ILE A 1 156 ? -1.795 -6.515 4.623 1.00 82.94 156 ILE A C 1
ATOM 1250 O O . ILE A 1 156 ? -1.813 -5.391 5.135 1.00 82.94 156 ILE A O 1
ATOM 1254 N N . PRO A 1 157 ? -2.442 -7.549 5.197 1.00 75.94 157 PRO A N 1
ATOM 1255 C CA . PRO A 1 157 ? -3.201 -7.400 6.434 1.00 75.94 157 PRO A CA 1
ATOM 1256 C C . PRO A 1 157 ? -2.306 -6.988 7.605 1.00 75.94 157 PRO A C 1
ATOM 1258 O O . PRO A 1 157 ? -1.208 -7.517 7.760 1.00 75.94 157 PRO A O 1
ATOM 1261 N N . ASN A 1 158 ? -2.792 -6.105 8.479 1.00 78.31 158 ASN A N 1
ATOM 1262 C CA . ASN A 1 158 ? -2.071 -5.664 9.684 1.00 78.31 158 ASN A CA 1
ATOM 1263 C C . ASN A 1 158 ? -0.686 -5.044 9.407 1.00 78.31 158 ASN A C 1
ATOM 1265 O O . ASN A 1 158 ? 0.190 -5.091 10.267 1.00 78.31 158 ASN A O 1
ATOM 1269 N N . MET A 1 159 ? -0.469 -4.497 8.208 1.00 83.31 159 MET A N 1
ATOM 1270 C CA . MET A 1 159 ? 0.720 -3.701 7.922 1.00 83.31 159 MET A CA 1
ATOM 1271 C C . MET A 1 159 ? 0.652 -2.379 8.692 1.00 83.31 159 MET A C 1
ATOM 1273 O O . MET A 1 159 ? -0.360 -1.677 8.658 1.00 83.31 159 MET A O 1
ATOM 1277 N N . GLU A 1 160 ? 1.740 -2.026 9.362 1.00 85.44 160 GLU A N 1
ATOM 1278 C CA . GLU A 1 160 ? 1.901 -0.729 10.004 1.00 85.44 160 GLU A CA 1
ATOM 1279 C C . GLU A 1 160 ? 2.583 0.232 9.031 1.00 85.44 160 GLU A C 1
ATOM 1281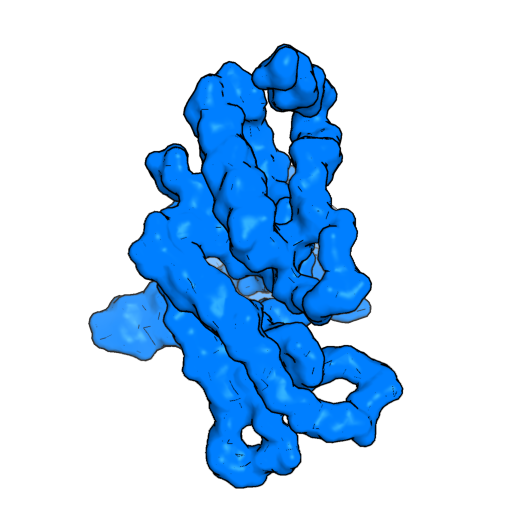 O O . GLU A 1 160 ? 3.669 -0.045 8.517 1.00 85.44 160 GLU A O 1
ATOM 1286 N N . HIS A 1 161 ? 1.940 1.368 8.764 1.00 83.62 161 HIS A N 1
ATOM 1287 C CA . HIS A 1 161 ? 2.537 2.416 7.944 1.00 83.62 161 HIS A CA 1
ATOM 1288 C C . HIS A 1 161 ? 3.674 3.094 8.692 1.00 83.62 161 HIS A C 1
ATOM 1290 O O . HIS A 1 161 ? 3.575 3.383 9.889 1.00 83.62 161 HIS A O 1
ATOM 1296 N N . MET A 1 162 ? 4.730 3.416 7.953 1.00 83.81 162 MET A N 1
ATOM 1297 C CA . MET A 1 162 ? 5.910 4.043 8.521 1.00 83.81 162 MET A CA 1
ATOM 1298 C C . MET A 1 162 ? 5.594 5.437 9.100 1.00 83.81 162 MET A C 1
ATOM 1300 O O . MET A 1 162 ? 6.201 5.843 10.085 1.00 83.81 162 MET A O 1
ATOM 1304 N N . GLU A 1 163 ? 4.574 6.136 8.590 1.00 81.38 163 GLU A N 1
ATOM 1305 C CA . GLU A 1 163 ? 4.096 7.415 9.148 1.00 81.38 163 GLU A CA 1
ATOM 1306 C C . GLU A 1 163 ? 3.596 7.318 10.602 1.00 81.38 163 GLU A C 1
ATOM 1308 O O . GLU A 1 163 ? 3.652 8.299 11.341 1.00 81.38 163 GLU A O 1
ATOM 1313 N N . ASN A 1 164 ? 3.135 6.134 11.019 1.00 80.25 164 ASN A N 1
ATOM 1314 C CA . ASN A 1 164 ? 2.597 5.874 12.356 1.00 80.25 164 ASN A CA 1
ATOM 1315 C C . ASN A 1 164 ? 3.620 5.200 13.282 1.00 80.25 164 ASN A C 1
ATOM 1317 O O . ASN A 1 164 ? 3.341 4.979 14.464 1.00 80.25 164 ASN A O 1
ATOM 1321 N N . ALA A 1 165 ? 4.801 4.864 12.759 1.00 75.31 165 ALA A N 1
ATOM 1322 C CA . ALA A 1 165 ? 5.839 4.194 13.520 1.00 75.31 165 ALA A CA 1
ATOM 1323 C C . ALA A 1 165 ? 6.351 5.093 14.654 1.00 75.31 165 ALA A C 1
ATOM 1325 O O . ALA A 1 165 ? 6.455 6.313 14.520 1.00 75.31 165 ALA A O 1
ATOM 1326 N N . THR A 1 166 ? 6.721 4.478 15.782 1.00 68.06 166 THR A N 1
ATOM 1327 C CA . THR A 1 166 ? 7.455 5.165 16.854 1.00 68.06 166 THR A CA 1
ATOM 1328 C C . THR A 1 166 ? 8.908 4.673 16.834 1.00 68.06 166 THR A C 1
ATOM 1330 O O . THR A 1 166 ? 9.167 3.556 17.282 1.00 68.06 166 THR A O 1
ATOM 1333 N N . PRO A 1 167 ? 9.872 5.462 16.323 1.00 60.88 167 PRO A N 1
ATOM 1334 C CA . PRO A 1 167 ? 11.260 5.026 16.113 1.00 60.88 167 PRO A CA 1
ATOM 1335 C C . PRO A 1 167 ? 12.109 4.910 17.393 1.00 60.88 167 PRO A C 1
ATOM 1337 O O . PRO A 1 167 ? 13.294 5.223 17.391 1.00 60.88 167 PRO A O 1
ATOM 1340 N N . SER A 1 168 ? 11.525 4.494 18.516 1.00 62.34 168 SER A N 1
ATOM 1341 C CA . SER A 1 168 ? 12.233 4.350 19.795 1.00 62.34 168 SER A CA 1
ATOM 1342 C C . SER A 1 168 ? 12.841 2.961 20.008 1.00 62.34 168 SER A C 1
ATOM 1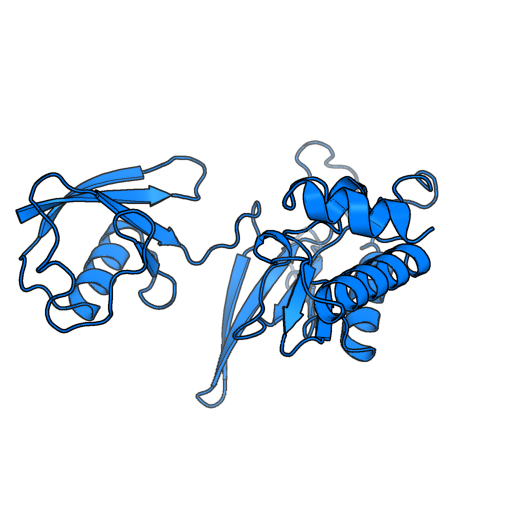344 O O . SER A 1 168 ? 13.535 2.749 21.000 1.00 62.34 168 SER A O 1
ATOM 1346 N N . SER A 1 169 ? 12.593 2.011 19.102 1.00 72.81 169 SER A N 1
ATOM 1347 C CA . SER A 1 169 ? 13.173 0.667 19.165 1.00 72.81 169 SER A CA 1
ATOM 1348 C C . SER A 1 169 ? 14.196 0.451 18.050 1.00 72.81 169 SER A C 1
ATOM 1350 O O . SER A 1 169 ? 13.996 0.885 16.914 1.00 72.81 169 SER A O 1
ATOM 1352 N N . SER A 1 170 ? 15.273 -0.272 18.366 1.00 77.31 170 SER A N 1
ATOM 1353 C CA . SER A 1 170 ? 16.306 -0.684 17.403 1.00 77.31 170 SER A CA 1
ATOM 1354 C C . SER A 1 170 ? 15.725 -1.410 16.184 1.00 77.31 170 SER A C 1
ATOM 1356 O O . SER A 1 170 ? 16.252 -1.288 15.084 1.00 77.31 170 SER A O 1
ATOM 1358 N N . ASN A 1 171 ? 14.599 -2.108 16.355 1.00 85.31 171 ASN A N 1
ATOM 1359 C CA . ASN A 1 171 ? 13.916 -2.813 15.274 1.00 85.31 171 ASN A CA 1
ATOM 1360 C C . ASN A 1 171 ? 13.360 -1.859 14.206 1.00 85.31 171 ASN A C 1
ATOM 1362 O O . ASN A 1 171 ? 13.533 -2.120 13.021 1.00 85.31 171 ASN A O 1
ATOM 1366 N N . ILE A 1 172 ? 12.737 -0.740 14.598 1.00 85.06 172 ILE A N 1
ATOM 1367 C CA . ILE A 1 172 ? 12.196 0.235 13.631 1.00 85.06 172 ILE A CA 1
ATOM 1368 C C . ILE A 1 172 ? 13.325 0.932 12.866 1.00 85.06 172 ILE A C 1
ATOM 1370 O O . ILE A 1 172 ? 13.205 1.151 11.664 1.00 85.06 172 ILE A O 1
ATOM 1374 N N . ILE A 1 173 ? 14.446 1.222 13.534 1.00 84.44 173 ILE A N 1
ATOM 1375 C CA . ILE A 1 173 ? 15.632 1.791 12.876 1.00 84.44 173 ILE A CA 1
ATOM 1376 C C . ILE A 1 173 ? 16.169 0.824 11.812 1.00 84.44 173 ILE A C 1
ATOM 1378 O O . ILE A 1 173 ? 16.425 1.247 10.688 1.00 84.44 173 ILE A O 1
ATOM 1382 N N . ASN A 1 174 ? 16.276 -0.472 12.125 1.00 89.12 174 ASN A N 1
ATOM 1383 C CA . ASN A 1 174 ? 16.721 -1.479 11.157 1.00 89.12 174 ASN A CA 1
ATOM 1384 C C . ASN A 1 174 ? 15.790 -1.558 9.937 1.00 89.12 174 ASN A C 1
ATOM 1386 O O . ASN A 1 174 ? 16.268 -1.563 8.809 1.00 89.12 174 ASN A O 1
ATOM 1390 N N . ILE A 1 175 ? 14.471 -1.523 10.151 1.00 92.06 175 ILE A N 1
ATOM 1391 C CA . ILE A 1 175 ? 13.472 -1.512 9.069 1.00 92.06 175 ILE A CA 1
ATOM 1392 C C . ILE A 1 175 ? 13.651 -0.285 8.164 1.00 92.06 175 ILE A C 1
ATOM 1394 O O . ILE A 1 175 ? 13.649 -0.416 6.941 1.00 92.06 175 ILE A O 1
ATOM 1398 N N . ILE A 1 176 ? 13.840 0.906 8.746 1.00 89.38 176 ILE A N 1
ATOM 1399 C CA . ILE A 1 176 ? 14.092 2.142 7.987 1.00 89.38 176 ILE A CA 1
ATOM 1400 C C . ILE A 1 176 ? 15.375 2.016 7.156 1.00 89.38 176 ILE A C 1
ATOM 1402 O O . ILE A 1 176 ? 15.388 2.400 5.987 1.00 89.38 176 ILE A O 1
ATOM 1406 N N . MET A 1 177 ? 16.438 1.454 7.736 1.00 88.00 177 MET A N 1
ATOM 1407 C CA . MET A 1 177 ? 17.711 1.246 7.044 1.00 88.00 177 MET A CA 1
ATOM 1408 C C . MET A 1 177 ? 17.593 0.242 5.895 1.00 88.00 177 MET A C 1
ATOM 1410 O O . MET A 1 177 ? 18.154 0.485 4.829 1.00 88.00 177 MET A O 1
ATOM 1414 N N . GLU A 1 178 ? 16.846 -0.848 6.074 1.00 93.00 178 GLU A N 1
ATOM 1415 C CA . GLU A 1 178 ? 16.580 -1.828 5.015 1.00 93.00 178 GLU A CA 1
ATOM 1416 C C . GLU A 1 178 ? 15.792 -1.208 3.853 1.00 93.00 178 GLU A C 1
ATOM 1418 O O . GLU A 1 178 ? 16.189 -1.365 2.697 1.00 93.00 178 GLU A O 1
ATOM 1423 N N . ILE A 1 179 ? 14.738 -0.436 4.149 1.00 93.00 179 ILE A N 1
ATOM 1424 C CA . ILE A 1 179 ? 13.971 0.308 3.134 1.00 93.00 179 ILE A CA 1
ATOM 1425 C C . ILE A 1 179 ? 14.884 1.290 2.401 1.00 93.00 179 ILE A C 1
ATOM 1427 O O . ILE A 1 179 ? 14.908 1.313 1.174 1.00 93.00 179 ILE A O 1
ATOM 1431 N N . HIS A 1 180 ? 15.672 2.077 3.135 1.00 88.31 180 HIS A N 1
ATOM 1432 C CA . HIS A 1 180 ? 16.576 3.062 2.548 1.00 88.31 180 HIS A CA 1
ATOM 1433 C C . HIS A 1 180 ? 17.649 2.414 1.659 1.00 88.31 180 HIS A C 1
ATOM 1435 O O . HIS A 1 180 ? 17.939 2.919 0.571 1.00 88.31 180 HIS A O 1
ATOM 1441 N N . LEU A 1 181 ? 18.215 1.282 2.089 1.00 89.56 181 LEU A N 1
ATOM 1442 C CA . LEU A 1 181 ? 19.196 0.526 1.316 1.00 89.56 181 LEU A CA 1
ATOM 1443 C C . LEU A 1 181 ? 18.580 -0.028 0.026 1.00 89.56 181 LEU A C 1
ATOM 1445 O O . LEU A 1 181 ? 19.156 0.163 -1.045 1.00 89.56 181 LEU A O 1
ATOM 1449 N N . ALA A 1 182 ? 17.406 -0.661 0.112 1.00 92.12 182 ALA A N 1
ATOM 1450 C CA . ALA A 1 182 ? 16.699 -1.196 -1.050 1.00 92.12 182 ALA A CA 1
ATOM 1451 C C . ALA A 1 182 ? 16.348 -0.087 -2.052 1.00 92.12 182 ALA A C 1
ATOM 1453 O O . ALA A 1 182 ? 16.691 -0.195 -3.230 1.00 92.12 182 ALA A O 1
ATOM 1454 N N . SER A 1 183 ? 15.765 1.018 -1.578 1.00 89.88 183 SER A N 1
ATOM 1455 C CA . SER A 1 183 ? 15.448 2.187 -2.405 1.00 89.88 183 SER A CA 1
ATOM 1456 C C . SER A 1 183 ? 16.684 2.773 -3.079 1.00 89.88 183 SER A C 1
ATOM 1458 O O . SER A 1 183 ? 16.632 3.146 -4.246 1.00 89.88 183 SER A O 1
ATOM 1460 N N . SER A 1 184 ? 17.819 2.818 -2.377 1.00 86.19 184 SER A N 1
ATOM 1461 C CA . SER A 1 184 ? 19.070 3.355 -2.920 1.00 86.19 184 SER A CA 1
ATOM 1462 C C . SER A 1 184 ? 19.693 2.454 -3.986 1.00 86.19 184 SER A C 1
ATOM 1464 O O . SER A 1 184 ? 20.189 2.960 -4.989 1.00 86.19 184 SER A O 1
ATOM 1466 N N . ILE A 1 185 ? 19.675 1.132 -3.784 1.00 88.00 185 ILE A N 1
ATOM 1467 C CA . ILE A 1 185 ? 20.205 0.155 -4.750 1.00 88.00 185 ILE A CA 1
ATOM 1468 C C . ILE A 1 185 ? 19.351 0.132 -6.019 1.00 88.00 185 ILE A C 1
ATOM 1470 O O . ILE A 1 185 ? 19.888 0.039 -7.121 1.00 88.00 185 ILE A O 1
ATOM 1474 N N . LEU A 1 186 ? 18.030 0.217 -5.861 1.00 88.31 186 LEU A N 1
ATOM 1475 C CA . LEU A 1 186 ? 17.068 0.163 -6.961 1.00 88.31 186 LEU A CA 1
ATOM 1476 C C . LEU A 1 186 ? 16.769 1.537 -7.576 1.00 88.31 186 LEU A C 1
ATOM 1478 O O . LEU A 1 186 ? 15.992 1.618 -8.524 1.00 88.31 186 LEU A O 1
ATOM 1482 N N . CYS A 1 187 ? 17.389 2.604 -7.064 1.00 85.38 187 CYS A N 1
ATOM 1483 C CA . CYS A 1 187 ? 17.154 3.985 -7.488 1.00 85.38 187 CYS A CA 1
ATOM 1484 C C . CYS A 1 187 ? 15.663 4.379 -7.453 1.00 85.38 187 CYS A C 1
ATOM 1486 O O . CYS A 1 187 ? 15.176 5.051 -8.361 1.00 85.38 187 CYS A O 1
ATOM 1488 N N . LEU A 1 188 ? 14.940 3.951 -6.414 1.00 86.38 188 LEU A N 1
ATOM 1489 C CA . LEU A 1 188 ? 13.528 4.282 -6.228 1.00 86.38 188 LEU A CA 1
ATOM 1490 C C . LEU A 1 188 ? 13.381 5.730 -5.755 1.00 86.38 188 LEU A C 1
ATOM 1492 O O . LEU A 1 188 ? 14.067 6.170 -4.828 1.00 86.38 188 LEU A O 1
ATOM 1496 N N . ALA A 1 189 ? 12.438 6.442 -6.357 1.00 82.81 189 ALA A N 1
ATOM 1497 C CA . ALA A 1 189 ? 11.956 7.737 -5.909 1.00 82.81 189 ALA A CA 1
ATOM 1498 C C . ALA A 1 189 ? 10.566 7.594 -5.273 1.00 82.81 189 ALA A C 1
ATOM 1500 O O . ALA A 1 189 ? 9.914 6.557 -5.382 1.00 82.81 189 ALA A O 1
ATOM 1501 N N . ASP A 1 190 ? 10.116 8.645 -4.588 1.00 82.25 190 ASP A N 1
ATOM 1502 C CA . ASP A 1 190 ? 8.814 8.685 -3.905 1.00 82.25 190 ASP A CA 1
ATOM 1503 C C . ASP A 1 190 ? 8.626 7.615 -2.807 1.00 82.25 190 ASP A C 1
ATOM 1505 O O . ASP A 1 190 ? 7.515 7.318 -2.379 1.00 82.25 190 ASP A O 1
ATOM 1509 N N . VAL A 1 191 ? 9.717 7.043 -2.286 1.00 85.44 191 VAL A N 1
ATOM 1510 C CA . VAL A 1 191 ? 9.664 6.151 -1.119 1.00 85.44 191 VAL A CA 1
ATOM 1511 C C . VAL A 1 191 ? 9.667 6.996 0.151 1.00 85.44 191 VAL A C 1
ATOM 1513 O O . VAL A 1 191 ? 10.711 7.261 0.740 1.00 85.44 191 VAL A O 1
ATOM 1516 N N . HIS A 1 192 ? 8.489 7.441 0.571 1.00 81.94 192 HIS A N 1
ATOM 1517 C CA . HIS A 1 192 ? 8.294 8.187 1.816 1.00 81.94 192 HIS A CA 1
ATOM 1518 C C . HIS A 1 192 ? 7.393 7.420 2.794 1.00 81.94 192 HIS A C 1
ATOM 1520 O O . HIS A 1 192 ? 6.851 6.368 2.468 1.00 81.94 192 HIS A O 1
ATOM 1526 N N . ALA A 1 193 ? 7.200 7.943 4.010 1.00 79.88 193 ALA A N 1
ATOM 1527 C CA . ALA A 1 193 ? 6.572 7.217 5.124 1.00 79.88 193 ALA A CA 1
ATOM 1528 C C . ALA A 1 193 ? 5.133 6.702 4.879 1.00 79.88 193 ALA A C 1
ATOM 1530 O O . ALA A 1 193 ? 4.630 5.882 5.646 1.00 79.88 193 ALA A O 1
ATOM 1531 N N . ARG A 1 194 ? 4.464 7.178 3.822 1.00 80.69 194 ARG A N 1
ATOM 1532 C CA . ARG A 1 194 ? 3.140 6.691 3.410 1.00 80.69 194 ARG A CA 1
ATOM 1533 C C . ARG A 1 194 ? 3.200 5.578 2.368 1.00 80.69 194 ARG A C 1
ATOM 1535 O O . ARG A 1 194 ? 2.220 4.858 2.251 1.00 80.69 194 ARG A O 1
ATOM 1542 N N . ASN A 1 195 ? 4.319 5.447 1.659 1.00 86.25 195 ASN A N 1
ATOM 1543 C CA . ASN A 1 195 ? 4.577 4.487 0.579 1.00 86.25 195 ASN A CA 1
ATOM 1544 C C . ASN A 1 195 ? 5.349 3.245 1.040 1.00 86.25 195 ASN A C 1
ATOM 1546 O O . ASN A 1 195 ? 5.618 2.319 0.267 1.00 86.25 195 ASN A O 1
ATOM 1550 N N . CYS A 1 196 ? 5.695 3.216 2.324 1.00 90.44 196 CYS A N 1
ATOM 1551 C CA . CYS A 1 196 ? 6.347 2.095 2.964 1.00 90.44 196 CYS A CA 1
ATOM 1552 C C . CYS A 1 196 ? 5.819 1.867 4.384 1.00 90.44 196 CYS A C 1
ATOM 1554 O O . CYS A 1 196 ? 5.140 2.702 4.992 1.00 90.44 196 CYS A O 1
ATOM 1556 N N . GLY A 1 197 ? 6.121 0.690 4.909 1.00 91.75 197 GLY A N 1
ATOM 1557 C CA . GLY A 1 197 ? 5.673 0.234 6.212 1.00 91.75 197 GLY A CA 1
ATOM 1558 C C . GLY A 1 197 ? 6.385 -1.042 6.620 1.00 91.75 197 GLY A C 1
ATOM 1559 O O . GLY A 1 197 ? 7.455 -1.372 6.103 1.00 91.75 197 GLY A O 1
ATOM 1560 N N . TYR A 1 198 ? 5.787 -1.765 7.555 1.00 91.75 198 TYR A N 1
ATOM 1561 C CA . TYR A 1 198 ? 6.273 -3.071 7.968 1.00 91.75 198 TYR A CA 1
ATOM 1562 C C . TYR A 1 198 ? 5.144 -3.999 8.403 1.00 91.75 198 TYR A C 1
ATOM 1564 O O . TYR A 1 198 ? 4.089 -3.568 8.861 1.00 91.75 198 TYR A O 1
ATOM 1572 N N . GLN A 1 199 ? 5.389 -5.302 8.294 1.00 89.50 199 GLN A N 1
ATOM 1573 C CA . GLN A 1 199 ? 4.516 -6.344 8.823 1.00 89.50 199 GLN A CA 1
ATOM 1574 C C . GLN A 1 199 ? 5.372 -7.344 9.596 1.00 89.50 199 GLN A C 1
ATOM 1576 O O . GLN A 1 199 ? 6.321 -7.901 9.049 1.00 89.50 199 GLN A O 1
ATOM 1581 N N . ASN A 1 200 ? 5.059 -7.583 10.873 1.00 88.19 200 ASN A N 1
ATOM 1582 C CA . ASN A 1 200 ? 5.846 -8.481 11.733 1.00 88.19 200 ASN A CA 1
ATOM 1583 C C . ASN A 1 200 ? 7.354 -8.151 11.720 1.00 88.19 200 ASN A C 1
ATOM 1585 O O . ASN A 1 200 ? 8.190 -9.045 11.597 1.00 88.19 200 ASN A O 1
ATOM 1589 N N . LEU A 1 201 ? 7.686 -6.856 11.806 1.00 88.81 201 LEU A N 1
ATOM 1590 C CA . LEU A 1 201 ? 9.048 -6.307 11.717 1.00 88.81 201 LEU A CA 1
ATOM 1591 C C . LEU A 1 201 ? 9.781 -6.544 10.383 1.00 88.81 201 LEU A C 1
ATOM 1593 O O . LEU A 1 201 ? 10.984 -6.310 10.311 1.00 88.81 201 LEU A O 1
ATOM 1597 N N . LYS A 1 202 ? 9.086 -6.973 9.326 1.00 92.12 202 LYS A N 1
ATOM 1598 C CA . LYS A 1 202 ? 9.646 -7.040 7.972 1.00 92.12 202 LYS A CA 1
ATOM 1599 C C . LYS A 1 202 ? 9.302 -5.772 7.194 1.00 92.12 202 LYS A C 1
ATOM 1601 O O . LYS A 1 202 ? 8.125 -5.402 7.208 1.00 92.12 202 LYS A O 1
ATOM 1606 N N . PRO A 1 203 ? 10.268 -5.123 6.526 1.00 94.94 203 PRO A N 1
ATOM 1607 C CA . PRO A 1 203 ? 9.997 -3.928 5.743 1.00 94.94 203 PRO A CA 1
ATOM 1608 C C . PRO A 1 203 ? 9.147 -4.233 4.513 1.00 94.94 203 PRO A C 1
ATOM 1610 O O . PRO A 1 203 ? 9.263 -5.294 3.906 1.00 94.94 203 PRO A O 1
ATOM 1613 N N . VAL A 1 204 ? 8.311 -3.270 4.137 1.00 95.25 204 VAL A N 1
ATOM 1614 C CA . VAL A 1 204 ? 7.469 -3.334 2.944 1.00 95.25 204 VAL A CA 1
ATOM 1615 C C . VAL A 1 204 ? 7.509 -1.986 2.231 1.00 95.25 204 VAL A C 1
ATOM 1617 O O . VAL A 1 204 ? 7.192 -0.955 2.822 1.00 95.25 204 VAL A O 1
ATOM 1620 N N . ILE A 1 205 ? 7.848 -2.008 0.947 1.00 93.81 205 ILE A N 1
ATOM 1621 C CA . ILE A 1 205 ? 7.715 -0.909 -0.008 1.00 93.81 205 ILE A CA 1
ATOM 1622 C C . ILE A 1 205 ? 6.580 -1.298 -0.954 1.00 93.81 205 ILE A C 1
ATOM 1624 O O . ILE A 1 205 ? 6.655 -2.324 -1.630 1.00 93.81 205 ILE A O 1
ATOM 1628 N N . PHE A 1 206 ? 5.506 -0.514 -0.981 1.00 88.19 206 PHE A N 1
ATOM 1629 C CA . PHE A 1 206 ? 4.312 -0.841 -1.772 1.00 88.19 206 PHE A CA 1
ATOM 1630 C C . PHE A 1 206 ? 3.982 0.204 -2.838 1.00 88.19 206 PHE A C 1
ATOM 1632 O O . PHE A 1 206 ? 3.188 -0.087 -3.735 1.00 88.19 206 PHE A O 1
ATOM 1639 N N . ASP A 1 207 ? 4.616 1.376 -2.791 1.00 86.69 207 ASP A N 1
ATOM 1640 C CA . ASP A 1 207 ? 4.542 2.364 -3.860 1.00 86.69 207 ASP A CA 1
ATOM 1641 C C . ASP A 1 207 ? 5.846 3.162 -3.986 1.00 86.69 207 ASP A C 1
ATOM 1643 O O . ASP A 1 207 ? 6.618 3.271 -3.033 1.00 86.69 207 ASP A O 1
ATOM 1647 N N . PHE A 1 208 ? 6.129 3.618 -5.201 1.00 87.88 208 PHE A N 1
ATOM 1648 C CA . PHE A 1 208 ? 7.336 4.341 -5.589 1.00 87.88 208 PHE A CA 1
ATOM 1649 C C . PHE A 1 208 ? 7.215 4.802 -7.046 1.00 87.88 208 PHE A C 1
ATOM 1651 O O . PHE A 1 208 ? 6.323 4.384 -7.788 1.00 87.88 208 PHE A O 1
ATOM 1658 N N . SER A 1 209 ? 8.179 5.608 -7.477 1.00 82.81 209 SER A N 1
ATOM 1659 C CA . SER A 1 209 ? 8.441 5.901 -8.884 1.00 82.81 209 SER A CA 1
ATOM 1660 C C . SER A 1 209 ? 9.877 5.527 -9.253 1.00 82.81 209 SER A C 1
ATOM 1662 O O . SER A 1 209 ? 10.756 5.459 -8.393 1.00 82.81 209 SER A O 1
ATOM 1664 N N . VAL A 1 210 ? 10.128 5.270 -10.538 1.00 81.19 210 VAL A N 1
ATOM 1665 C CA . VAL A 1 210 ? 11.484 5.069 -11.067 1.00 81.19 210 VAL A CA 1
ATOM 1666 C C . VAL A 1 210 ? 11.802 6.225 -12.017 1.00 81.19 210 VAL A C 1
ATOM 1668 O O . VAL A 1 210 ? 11.203 6.306 -13.092 1.00 81.19 210 VAL A O 1
ATOM 1671 N N . PRO A 1 211 ? 12.705 7.149 -11.647 1.00 72.00 211 PRO A N 1
ATOM 1672 C CA . PRO A 1 211 ? 13.004 8.298 -12.485 1.00 72.00 211 PRO A CA 1
ATOM 1673 C C . PRO A 1 211 ? 13.695 7.884 -13.802 1.00 72.00 211 PRO A C 1
ATOM 1675 O O . PRO A 1 211 ? 14.374 6.848 -13.889 1.00 72.00 211 PRO A O 1
ATOM 1678 N N . PRO A 1 212 ? 13.542 8.670 -14.882 1.00 67.06 212 PRO A N 1
ATOM 1679 C CA . PRO A 1 212 ? 14.353 8.500 -16.084 1.00 67.06 212 PRO A CA 1
ATOM 1680 C C . PRO A 1 212 ? 15.847 8.660 -15.757 1.00 67.06 212 PRO A C 1
ATOM 1682 O O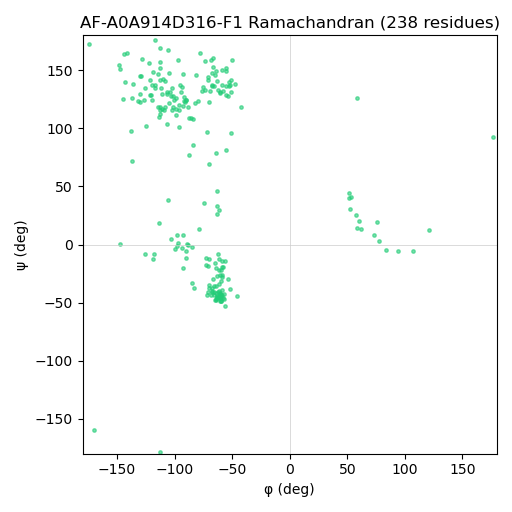 . PRO A 1 212 ? 16.220 9.388 -14.840 1.00 67.06 212 PRO A O 1
ATOM 1685 N N . ASN A 1 213 ? 16.707 7.966 -16.513 1.00 57.59 213 ASN A N 1
ATOM 1686 C CA . ASN A 1 213 ? 18.155 7.860 -16.257 1.00 57.59 213 ASN A CA 1
ATOM 1687 C C . ASN A 1 213 ? 18.895 9.216 -16.176 1.00 57.59 213 ASN A C 1
ATOM 1689 O O . ASN A 1 213 ? 20.018 9.267 -15.678 1.00 57.59 213 ASN A O 1
ATOM 1693 N N . ASP A 1 214 ? 18.262 10.300 -16.625 1.00 53.66 214 ASP A N 1
ATOM 1694 C CA . ASP A 1 214 ? 18.828 11.649 -16.677 1.00 53.66 214 ASP A CA 1
ATOM 1695 C C . ASP A 1 214 ? 18.569 12.451 -15.379 1.00 53.66 214 ASP A C 1
ATOM 1697 O O . ASP A 1 214 ? 19.199 13.482 -15.144 1.00 53.66 214 ASP A O 1
ATOM 1701 N N . GLU A 1 215 ? 17.689 11.961 -14.495 1.00 52.06 215 GLU A N 1
ATOM 1702 C CA . GLU A 1 215 ? 17.309 12.585 -13.216 1.00 52.06 215 GLU A CA 1
ATOM 1703 C C . GLU A 1 215 ? 17.933 11.864 -12.007 1.00 52.06 215 GLU A C 1
ATOM 1705 O O . GLU A 1 215 ? 17.305 11.714 -10.959 1.00 52.06 215 GLU A O 1
ATOM 1710 N N . GLY A 1 216 ? 19.183 11.407 -12.137 1.00 44.72 216 GLY A N 1
ATOM 1711 C CA . GLY A 1 216 ? 19.918 10.586 -11.159 1.00 44.72 216 GLY A CA 1
ATOM 1712 C C . GLY A 1 216 ? 20.183 11.190 -9.765 1.00 44.72 216 GLY A C 1
ATOM 1713 O O . GLY A 1 216 ? 21.185 10.848 -9.142 1.00 44.72 216 GLY A O 1
ATOM 1714 N N . ASN A 1 217 ? 19.328 12.079 -9.255 1.00 47.03 217 ASN A N 1
ATOM 1715 C CA . ASN A 1 217 ? 19.566 12.853 -8.042 1.00 47.03 217 ASN A CA 1
ATOM 1716 C C . ASN A 1 217 ? 18.479 12.768 -6.963 1.00 47.03 217 ASN A C 1
ATOM 1718 O O . ASN A 1 217 ? 18.751 13.235 -5.855 1.00 47.03 217 ASN A O 1
ATOM 1722 N N . TYR A 1 218 ? 17.305 12.163 -7.189 1.00 50.16 218 TYR A N 1
ATOM 1723 C CA . TYR A 1 218 ? 16.386 11.918 -6.068 1.00 50.16 218 TYR A CA 1
ATOM 1724 C C . TYR A 1 218 ? 16.703 10.583 -5.390 1.00 50.16 218 TYR A C 1
ATOM 1726 O O . TYR A 1 218 ? 16.048 9.568 -5.596 1.00 50.16 218 TYR A O 1
ATOM 1734 N N . LYS A 1 219 ? 17.769 10.588 -4.587 1.00 56.72 219 LYS A N 1
ATOM 1735 C CA . LYS A 1 219 ? 17.995 9.545 -3.587 1.00 56.72 219 LYS A CA 1
ATOM 1736 C C . LYS A 1 219 ? 17.110 9.869 -2.396 1.00 56.72 219 LYS A C 1
ATOM 1738 O O . LYS A 1 219 ? 17.249 10.960 -1.844 1.00 56.72 219 LYS A O 1
ATOM 1743 N N . MET A 1 220 ? 16.251 8.929 -2.009 1.00 56.62 220 MET A N 1
ATOM 1744 C CA . MET A 1 220 ? 15.533 8.962 -0.736 1.00 56.62 220 MET A CA 1
ATOM 1745 C C . MET A 1 220 ? 16.494 9.408 0.370 1.00 56.62 220 MET A C 1
ATOM 1747 O O . MET A 1 220 ? 17.516 8.761 0.602 1.00 56.62 220 MET A O 1
ATOM 1751 N N . LYS A 1 221 ? 16.213 10.527 1.025 1.00 66.69 221 LYS A N 1
ATOM 1752 C CA . LYS A 1 221 ? 17.022 11.028 2.131 1.00 66.69 221 LYS A CA 1
ATOM 1753 C C . LYS A 1 221 ? 16.439 10.499 3.427 1.00 66.69 221 LYS A C 1
ATOM 1755 O O . LYS A 1 221 ? 15.230 10.399 3.585 1.00 66.69 221 LYS A O 1
ATOM 1760 N N . LEU A 1 222 ? 17.292 10.232 4.411 1.00 64.44 222 LEU A N 1
ATOM 1761 C CA . LEU A 1 222 ? 16.812 9.935 5.767 1.00 64.44 222 LEU A CA 1
ATOM 1762 C C . LEU A 1 222 ? 15.977 11.102 6.334 1.00 64.44 222 LEU A C 1
ATOM 1764 O O . LEU A 1 222 ? 15.070 10.894 7.131 1.00 64.44 222 LEU A O 1
ATOM 1768 N N . GLU A 1 223 ? 16.235 12.320 5.852 1.00 66.81 223 GLU A N 1
ATOM 1769 C CA . GLU A 1 223 ? 15.451 13.534 6.103 1.00 66.81 223 GLU A CA 1
ATOM 1770 C C . GLU A 1 223 ? 13.999 13.445 5.602 1.00 66.81 223 GLU A C 1
ATOM 1772 O O . GLU A 1 223 ? 13.143 14.146 6.133 1.00 66.81 223 GLU A O 1
ATOM 1777 N N . ASP A 1 224 ? 13.672 12.571 4.646 1.00 63.75 224 ASP A N 1
ATOM 1778 C CA . ASP A 1 224 ? 12.289 12.367 4.179 1.00 63.75 224 ASP A CA 1
ATOM 1779 C C . ASP A 1 224 ? 11.422 11.672 5.253 1.00 63.75 224 ASP A C 1
ATOM 1781 O O . ASP A 1 224 ? 10.192 11.687 5.196 1.00 63.75 224 ASP A O 1
ATOM 1785 N N . PHE A 1 225 ? 12.058 11.131 6.299 1.00 61.19 225 PHE A N 1
ATOM 1786 C CA . PHE A 1 225 ? 11.405 10.680 7.527 1.00 61.19 225 PHE A CA 1
ATOM 1787 C C . PHE A 1 225 ? 11.356 11.753 8.622 1.00 61.19 225 PHE A C 1
ATOM 1789 O O . PHE A 1 225 ? 10.938 11.464 9.741 1.00 61.19 225 PHE A O 1
ATOM 1796 N N . SER A 1 226 ? 11.742 13.001 8.336 1.00 59.50 226 SER A N 1
ATOM 1797 C CA . SER A 1 226 ? 11.796 14.080 9.337 1.00 59.50 226 SER A CA 1
ATOM 1798 C C . SER A 1 226 ? 10.446 14.484 9.926 1.00 59.50 226 SER A C 1
ATOM 1800 O O . SER A 1 226 ? 10.396 15.114 10.979 1.00 59.50 226 SER A O 1
ATOM 1802 N N . HIS A 1 227 ? 9.347 14.087 9.282 1.00 54.62 227 HIS A N 1
ATOM 1803 C CA . HIS A 1 227 ? 7.993 14.223 9.818 1.00 54.62 227 HIS A CA 1
ATOM 1804 C C . HIS A 1 227 ? 7.692 13.238 10.964 1.00 54.62 227 HIS A C 1
ATOM 1806 O O . HIS A 1 227 ? 6.687 13.397 11.658 1.00 54.62 227 HIS A O 1
ATOM 1812 N N . MET A 1 228 ? 8.555 12.242 11.197 1.00 54.75 228 MET A N 1
ATOM 1813 C CA . MET A 1 228 ? 8.558 11.462 12.434 1.00 54.75 228 MET A CA 1
ATOM 1814 C C . MET A 1 228 ? 9.018 12.336 13.607 1.00 54.75 228 MET A C 1
ATOM 1816 O O . MET A 1 228 ? 9.672 13.358 13.422 1.00 54.75 228 MET A O 1
ATOM 1820 N N . LYS A 1 229 ? 8.678 11.950 14.844 1.00 49.00 229 LYS A N 1
ATOM 1821 C CA . LYS A 1 229 ? 8.980 12.754 16.044 1.00 49.00 229 LYS A CA 1
ATOM 1822 C C . LYS A 1 229 ? 10.452 13.241 16.060 1.00 49.00 229 LYS A C 1
ATOM 1824 O O . LYS A 1 229 ? 11.340 12.432 15.806 1.00 49.00 229 LYS A O 1
ATOM 1829 N N . PRO A 1 230 ? 10.739 14.505 16.442 1.00 47.53 230 PRO A N 1
ATOM 1830 C CA . PRO A 1 230 ? 12.067 15.129 16.303 1.00 47.53 230 PRO A CA 1
ATOM 1831 C C . PRO A 1 230 ? 13.246 14.328 16.882 1.00 47.53 230 PRO A C 1
ATOM 1833 O O . PRO A 1 230 ? 14.298 14.232 16.262 1.00 47.53 230 PRO A O 1
ATOM 1836 N N . GLN A 1 231 ? 13.044 13.665 18.026 1.00 49.41 231 GLN A N 1
ATOM 1837 C CA . GLN A 1 231 ? 14.054 12.834 18.707 1.00 49.41 231 GLN A CA 1
ATOM 1838 C C . GLN A 1 231 ? 14.561 11.658 17.845 1.00 49.41 231 GLN A C 1
ATOM 1840 O O . GLN A 1 231 ? 15.644 11.115 18.069 1.00 49.41 231 GLN A O 1
ATOM 1845 N N . CYS A 1 232 ? 13.771 11.250 16.856 1.00 54.22 232 CYS A N 1
ATOM 1846 C CA . CYS A 1 232 ? 14.047 10.117 15.986 1.00 54.22 232 CYS A CA 1
ATOM 1847 C C . CYS A 1 232 ? 14.972 10.488 14.827 1.00 54.22 232 CYS A C 1
ATOM 1849 O O . CYS A 1 232 ? 15.852 9.705 14.479 1.00 54.22 232 CYS A O 1
ATOM 1851 N N . VAL A 1 233 ? 14.812 11.694 14.276 1.00 51.75 233 VAL A N 1
ATOM 1852 C CA . VAL A 1 233 ? 15.667 12.222 13.203 1.00 51.75 233 VAL A CA 1
ATOM 1853 C C . VAL A 1 233 ? 17.093 12.367 13.710 1.00 51.75 233 VAL A C 1
ATOM 1855 O O . VAL A 1 233 ? 18.023 11.897 13.063 1.00 51.75 233 VAL A O 1
ATOM 1858 N N . ASP A 1 234 ? 17.251 12.904 14.920 1.00 55.09 234 ASP A N 1
ATOM 1859 C CA . ASP A 1 234 ? 18.556 13.041 15.563 1.00 55.09 234 ASP A CA 1
ATOM 1860 C C . ASP A 1 234 ? 19.222 11.678 15.784 1.00 55.09 234 ASP A C 1
ATOM 1862 O O . ASP A 1 234 ? 20.416 11.532 15.556 1.00 55.09 234 ASP A O 1
ATOM 1866 N N . THR A 1 235 ? 18.469 10.645 16.173 1.00 56.91 235 THR A N 1
ATOM 1867 C CA . THR A 1 235 ? 19.031 9.299 16.393 1.00 56.91 235 THR A CA 1
ATOM 1868 C C . THR A 1 235 ? 19.515 8.660 15.086 1.00 56.91 235 THR A C 1
ATOM 1870 O O . THR A 1 235 ? 20.580 8.049 15.056 1.00 56.91 235 THR A O 1
ATOM 1873 N N . ILE A 1 236 ? 18.762 8.826 13.996 1.00 54.81 236 ILE A N 1
ATOM 1874 C CA . ILE A 1 236 ? 19.104 8.285 12.673 1.00 54.81 236 ILE A CA 1
ATOM 1875 C C . ILE A 1 236 ? 20.281 9.050 12.049 1.00 54.81 236 ILE A C 1
ATOM 1877 O O . ILE A 1 236 ? 21.196 8.441 11.498 1.00 54.81 236 ILE A O 1
ATOM 1881 N N . VAL A 1 237 ? 20.284 10.382 12.149 1.00 56.97 237 VAL A N 1
ATOM 1882 C CA . VAL A 1 237 ? 21.341 11.240 11.590 1.00 56.97 237 VAL A CA 1
ATOM 1883 C C . VAL A 1 237 ? 22.656 11.096 12.366 1.00 56.97 237 VAL A C 1
ATOM 1885 O O . VAL A 1 237 ? 23.721 11.112 11.748 1.00 56.97 237 VAL A O 1
ATOM 1888 N N . ASN A 1 238 ? 22.596 10.897 13.688 1.00 53.44 238 ASN A N 1
ATOM 1889 C CA . ASN A 1 238 ? 23.774 10.742 14.553 1.00 53.44 238 ASN A CA 1
ATOM 1890 C C . ASN A 1 238 ? 24.326 9.307 14.626 1.00 53.44 238 ASN A C 1
ATOM 1892 O O . ASN A 1 238 ? 25.340 9.089 15.281 1.00 53.44 238 ASN A O 1
ATOM 1896 N N . ALA A 1 239 ? 23.706 8.328 13.959 1.00 52.44 239 ALA A N 1
ATOM 1897 C CA . ALA A 1 239 ? 24.252 6.973 13.814 1.00 52.44 239 ALA A CA 1
ATOM 1898 C C . ALA A 1 239 ? 25.350 6.866 12.724 1.00 52.44 239 ALA A C 1
ATOM 1900 O O . ALA A 1 239 ? 25.694 5.758 12.309 1.00 52.44 239 ALA A O 1
ATOM 1901 N N . ARG A 1 240 ? 25.864 8.008 12.241 1.00 42.03 240 ARG A N 1
ATOM 1902 C CA . ARG A 1 240 ? 26.953 8.138 11.259 1.00 42.03 240 ARG A CA 1
ATOM 1903 C C . ARG A 1 240 ? 28.334 8.147 11.902 1.00 42.03 240 ARG A C 1
ATOM 1905 O O . ARG A 1 240 ? 28.483 8.778 12.970 1.00 42.03 240 ARG A O 1
#

Sequence (240 aa):
MIITIHLVGGESDWLNRVNLDPQISFTELEKLIETMTTIPPLYQYITWRGKLIPASKNPLQSIKEGEELVVFPKQSPWNPHWIALVSHDGINEIYFVKTHYMGSTKSSRKSASVPDLREVFCYILLEKIGLGPECHFYTTPPGMSEMTLYIATKSIPNMEHMENATPSSSNIINIIMEIHLASSILCLADVHARNCGYQNLKPVIFDFSVPPNDEGNYKMKLEDFSHMKPQCVDTIVNAR

Radius of gyration: 21.03 Å; Cα contacts (8 Å, |Δi|>4): 375; chains: 1; bounding box: 59×37×52 Å

pLDDT: mean 72.42, std 16.63, range [32.62, 96.25]

Foldseek 3Di:
DWEWEWEDDDPDIDIDIDDDDQQAALQNVQVVCCVVPVQHSVQWQKDFPNHGQDNDRRSNPVPDHHGYIYIYGNDANDPDFDWDWDDDPNDTWIKGKDWQPQLDDPDDPDDLPDGDVLVVVLQVVCVVVVQEADWDWDWDDPPDPHTIIMIIGTDDPPWAFQLPDQLPDPLNLVLLVVLLVSCQVSVWAPQARSQWTDDPSHIYGYDTHHDDPVPSPRRDDLCSPCSHDPVNSCVNVVVD

Secondary structure (DSSP, 8-state):
-EEEEEE-SSSS-EEEEEE--TT--HHHHHHHHHHHH---GGGEEEEETTEEPP-SSSTTTTPPTT-EEEEEES--SSTT-EEEEEEETTEEEEEEEEEPTTS--TT-----PPP-HHHHHHHHHHHHTTSS--EEEEEPPTT-SS--EEEEEE--TTPEEGGG--TTSHHHHHHHHHHHHHHHHTT-B---TTTEEEETTEEEE---B---TT-TT----GGGGTTS-HHHHHHHHTT-

Solvent-accessible surface area (backbone atoms only — not comparable to full-atom values): 14095 Å² total; per-residue (Å²): 79,47,30,33,44,32,42,51,89,62,104,58,76,43,77,46,81,44,80,41,65,57,71,42,35,41,70,57,49,31,52,51,50,17,75,75,68,74,43,56,55,97,33,56,44,50,23,47,92,88,36,75,56,57,91,37,69,43,50,42,69,88,60,58,73,74,40,58,37,42,33,28,57,70,56,69,103,51,84,86,46,46,72,46,79,48,77,55,99,92,43,79,45,51,26,46,29,35,64,43,89,81,59,78,64,101,83,63,101,65,70,86,64,79,77,61,60,66,49,54,48,49,50,54,49,29,27,76,74,61,35,24,43,59,71,48,78,47,64,55,62,94,88,58,97,63,84,36,49,34,43,32,33,41,65,66,83,86,52,45,47,43,70,74,56,73,66,86,42,74,66,50,50,50,32,51,51,51,50,51,50,51,33,59,77,68,52,30,25,74,64,37,39,87,28,27,28,29,44,95,84,37,38,33,46,76,46,65,43,61,66,62,89,88,57,86,71,62,64,72,51,81,67,65,50,49,89,42,65,69,77,40,46,55,54,63,65,65,72,109